Protein AF-A0A9D1D6H2-F1 (afdb_monomer)

Organism: NCBI:txid2840709

Structure (mmCIF, N/CA/C/O backbone):
data_AF-A0A9D1D6H2-F1
#
_entry.id   AF-A0A9D1D6H2-F1
#
loop_
_atom_site.group_PDB
_atom_site.id
_atom_site.type_symbol
_atom_site.label_atom_id
_atom_site.label_alt_id
_atom_site.label_comp_id
_atom_site.label_asym_id
_atom_site.label_entity_id
_atom_site.label_seq_id
_atom_site.pdbx_PDB_ins_code
_atom_site.Cartn_x
_atom_site.Cartn_y
_atom_site.Cartn_z
_atom_site.occupancy
_atom_site.B_iso_or_equiv
_atom_site.auth_seq_id
_atom_site.auth_comp_id
_atom_site.auth_asym_id
_atom_site.auth_atom_id
_atom_site.pdbx_PDB_model_num
ATOM 1 N N . MET A 1 1 ? 54.861 47.384 -58.436 1.00 40.56 1 MET A N 1
ATOM 2 C CA . MET A 1 1 ? 54.571 46.046 -58.994 1.00 40.56 1 MET A CA 1
ATOM 3 C C . MET A 1 1 ? 54.085 45.185 -57.845 1.00 40.56 1 MET A C 1
ATOM 5 O O . MET A 1 1 ? 54.879 44.830 -56.989 1.00 40.56 1 MET A O 1
ATOM 9 N N . GLN A 1 2 ? 52.774 44.992 -57.763 1.00 43.28 2 GLN A N 1
ATOM 10 C CA . GLN A 1 2 ? 52.100 44.220 -56.725 1.00 43.28 2 GLN A CA 1
ATOM 11 C C . GLN A 1 2 ? 51.539 42.990 -57.441 1.00 43.28 2 GLN A C 1
ATOM 13 O O . GLN A 1 2 ? 50.756 43.147 -58.377 1.00 43.28 2 GLN A O 1
ATOM 18 N N . THR A 1 3 ? 52.007 41.801 -57.075 1.00 41.56 3 THR A N 1
ATOM 19 C CA . THR A 1 3 ? 51.447 40.533 -57.546 1.00 41.56 3 THR A CA 1
ATOM 20 C C . THR A 1 3 ? 50.777 39.801 -56.396 1.00 41.56 3 THR A C 1
ATOM 22 O O . THR A 1 3 ? 51.218 39.822 -55.250 1.00 41.56 3 THR A O 1
ATOM 25 N N . ASP A 1 4 ? 49.645 39.243 -56.783 1.00 45.97 4 ASP A N 1
ATOM 26 C CA . ASP A 1 4 ? 48.525 38.702 -56.039 1.00 45.97 4 ASP A CA 1
ATOM 27 C C . ASP A 1 4 ? 48.732 37.203 -55.721 1.00 45.97 4 ASP A C 1
ATOM 29 O O . ASP A 1 4 ? 49.665 36.573 -56.221 1.00 45.97 4 ASP A O 1
ATOM 33 N N . LEU A 1 5 ? 47.761 36.652 -54.984 1.00 46.78 5 LEU A N 1
ATOM 34 C CA . LEU A 1 5 ? 47.278 35.263 -54.975 1.00 46.78 5 LEU A CA 1
ATOM 35 C C . LEU A 1 5 ? 47.620 34.371 -53.764 1.00 46.78 5 LEU A C 1
ATOM 37 O O . LEU A 1 5 ? 48.582 33.615 -53.727 1.00 46.78 5 LEU A O 1
ATOM 41 N N . ARG A 1 6 ? 46.645 34.370 -52.844 1.00 43.22 6 ARG A N 1
ATOM 42 C CA . ARG A 1 6 ? 45.782 33.211 -52.528 1.00 43.22 6 ARG A CA 1
ATOM 43 C C . ARG A 1 6 ? 46.462 31.880 -52.157 1.00 43.22 6 ARG A C 1
ATOM 45 O O . ARG A 1 6 ? 46.800 31.068 -53.006 1.00 43.22 6 ARG A O 1
ATOM 52 N N . GLY A 1 7 ? 46.400 31.594 -50.856 1.00 49.69 7 GLY A N 1
ATOM 53 C CA . GLY A 1 7 ? 45.687 30.440 -50.291 1.00 49.69 7 GLY A CA 1
ATOM 54 C C . GLY A 1 7 ? 45.968 29.050 -50.869 1.00 49.69 7 GLY A C 1
ATOM 55 O O . GLY A 1 7 ? 45.322 28.628 -51.823 1.00 49.69 7 GLY A O 1
ATOM 56 N N . GLN A 1 8 ? 46.778 28.266 -50.159 1.00 40.16 8 GLN A N 1
ATOM 57 C CA . GLN A 1 8 ? 46.746 26.805 -50.242 1.00 40.16 8 GLN A CA 1
ATOM 58 C C . GLN A 1 8 ? 46.101 26.225 -48.979 1.00 40.16 8 GLN A C 1
ATOM 60 O O . GLN A 1 8 ? 46.768 25.875 -48.013 1.00 40.16 8 GLN A O 1
ATOM 65 N N . ASN A 1 9 ? 44.772 26.096 -49.002 1.00 46.56 9 ASN A N 1
ATOM 66 C CA . ASN A 1 9 ? 44.083 25.103 -48.180 1.00 46.56 9 ASN A CA 1
ATOM 67 C C . ASN A 1 9 ? 44.198 23.757 -48.905 1.00 46.56 9 ASN A C 1
ATOM 69 O O . ASN A 1 9 ? 43.377 23.432 -49.766 1.00 46.56 9 ASN A O 1
ATOM 73 N N . HIS A 1 10 ? 45.232 22.979 -48.586 1.00 42.66 10 HIS A N 1
ATOM 74 C CA . HIS A 1 10 ? 45.326 21.589 -49.022 1.00 42.66 10 HIS A CA 1
ATOM 75 C C . HIS A 1 10 ? 44.264 20.764 -48.273 1.00 42.66 10 HIS A C 1
ATOM 77 O O . HIS A 1 10 ? 44.490 20.280 -47.169 1.00 42.66 10 HIS A O 1
ATOM 83 N N . LYS A 1 11 ? 43.069 20.610 -48.861 1.00 53.50 11 LYS A N 1
ATOM 84 C CA . LYS A 1 11 ? 42.123 19.568 -48.438 1.00 53.50 11 LYS A CA 1
ATOM 85 C C . LYS A 1 11 ? 42.611 18.231 -48.984 1.00 53.50 11 LYS A C 1
ATOM 87 O O . LYS A 1 11 ? 42.495 17.959 -50.178 1.00 53.50 11 LYS A O 1
ATOM 92 N N . GLU A 1 12 ? 43.155 17.413 -48.096 1.00 48.34 12 GLU A N 1
ATOM 93 C CA . GLU A 1 12 ? 43.519 16.027 -48.361 1.00 48.34 12 GLU A CA 1
ATOM 94 C C . GLU A 1 12 ? 42.254 15.239 -48.757 1.00 48.34 12 GLU A C 1
ATOM 96 O O . GLU A 1 12 ? 41.325 15.053 -47.965 1.00 48.34 12 GLU A O 1
ATOM 101 N N . LYS A 1 13 ? 42.155 14.839 -50.032 1.00 49.94 13 LYS A N 1
ATOM 102 C CA . LYS A 1 13 ? 41.057 13.992 -50.516 1.00 49.94 13 LYS A CA 1
ATOM 103 C C . LYS A 1 13 ? 41.321 12.560 -50.052 1.00 49.94 13 LYS A C 1
ATOM 105 O O . LYS A 1 13 ? 42.112 11.860 -50.677 1.00 49.94 13 LYS A O 1
ATOM 110 N N . LYS A 1 14 ? 40.637 12.127 -48.986 1.00 54.16 14 LYS A N 1
ATOM 111 C CA . LYS A 1 14 ? 40.629 10.719 -48.551 1.00 54.16 14 LYS A CA 1
ATOM 112 C C . LYS 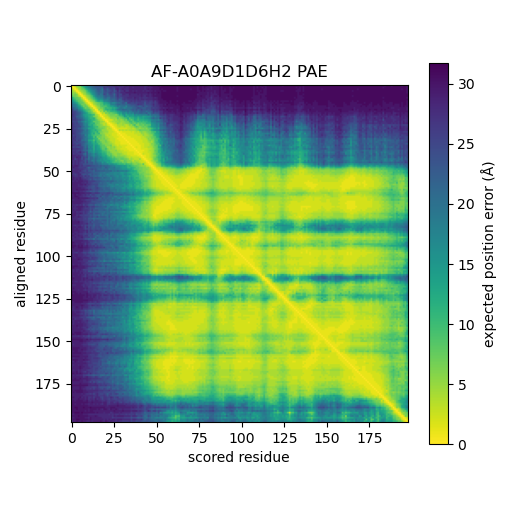A 1 14 ? 40.296 9.802 -49.729 1.00 54.16 14 LYS A C 1
ATOM 114 O O . LYS A 1 14 ? 39.338 10.049 -50.468 1.00 54.16 14 LYS A O 1
ATOM 119 N N . SER A 1 15 ? 41.097 8.754 -49.903 1.00 52.91 15 SER A N 1
ATOM 120 C CA . SER A 1 15 ? 40.955 7.782 -50.989 1.00 52.91 15 SER A CA 1
ATOM 121 C C . SER A 1 15 ? 39.579 7.107 -50.930 1.00 52.91 15 SER A C 1
ATOM 123 O O . SER A 1 15 ? 39.088 6.764 -49.854 1.00 52.91 15 SER A O 1
ATOM 125 N N . GLY A 1 16 ? 38.946 6.859 -52.082 1.00 56.56 16 GLY A N 1
ATOM 126 C CA . GLY A 1 16 ? 37.629 6.206 -52.151 1.00 56.56 16 GLY A CA 1
ATOM 127 C C . GLY A 1 16 ? 37.575 4.819 -51.485 1.00 56.56 16 GLY A C 1
ATOM 128 O O . GLY A 1 16 ? 36.493 4.356 -51.119 1.00 56.56 16 GLY A O 1
ATOM 129 N N . GLY A 1 17 ? 38.727 4.168 -51.280 1.00 57.44 17 GLY A N 1
ATOM 130 C CA . GLY A 1 17 ? 38.846 2.940 -50.486 1.00 57.44 17 GLY A CA 1
ATOM 131 C C . GLY A 1 17 ? 38.750 3.177 -48.974 1.00 57.44 17 GLY A C 1
ATOM 132 O O . GLY A 1 17 ? 38.097 2.405 -48.273 1.00 57.44 17 GLY A O 1
ATOM 133 N N . GLU A 1 18 ? 39.324 4.272 -48.473 1.00 58.06 18 GLU A N 1
ATOM 134 C CA . GLU A 1 18 ? 39.263 4.655 -47.057 1.00 58.06 18 GLU A CA 1
ATOM 135 C C . GLU A 1 18 ? 37.863 5.123 -46.663 1.00 58.06 18 GLU A C 1
ATOM 137 O O . GLU A 1 18 ? 37.373 4.735 -45.606 1.00 58.06 18 GLU A O 1
ATOM 142 N N . VAL A 1 19 ? 37.178 5.860 -47.546 1.00 59.44 19 VAL A N 1
ATOM 143 C CA . VAL A 1 19 ? 35.790 6.309 -47.332 1.00 59.44 19 VAL A CA 1
ATOM 144 C C . VAL A 1 19 ? 34.822 5.122 -47.273 1.00 59.44 19 VAL A C 1
ATOM 146 O O . VAL A 1 19 ? 33.954 5.070 -46.406 1.00 59.44 19 VAL A O 1
ATOM 149 N N . LYS A 1 20 ? 34.986 4.117 -48.147 1.00 61.47 20 LYS A N 1
ATOM 150 C CA . LYS A 1 20 ? 34.171 2.886 -48.105 1.00 61.47 20 LYS A CA 1
ATOM 151 C C . LYS A 1 20 ? 3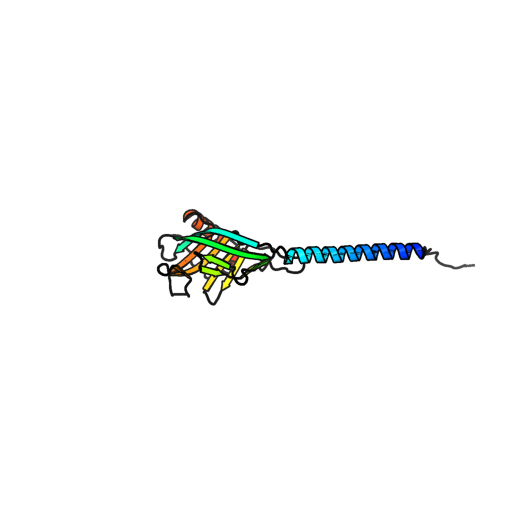4.434 2.062 -46.847 1.00 61.47 20 LYS A C 1
ATOM 153 O O . LYS A 1 20 ? 33.508 1.454 -46.311 1.00 61.47 20 LYS A O 1
ATOM 158 N N . ARG A 1 21 ? 35.683 2.027 -46.374 1.00 63.69 21 ARG A N 1
ATOM 159 C CA . ARG A 1 21 ? 36.063 1.298 -45.160 1.00 63.69 21 ARG A CA 1
ATOM 160 C C . ARG A 1 21 ? 35.526 1.999 -43.910 1.00 63.69 21 ARG A C 1
ATOM 162 O O . ARG A 1 21 ? 34.914 1.333 -43.082 1.00 63.69 21 ARG A O 1
ATOM 169 N N . SER A 1 22 ? 35.652 3.325 -43.814 1.00 65.56 22 SER A N 1
ATOM 170 C CA . SER A 1 22 ? 35.102 4.106 -42.698 1.00 65.56 22 SER A CA 1
ATOM 171 C C . SER A 1 22 ? 33.573 4.074 -42.664 1.00 65.56 22 SER A C 1
ATOM 173 O O . SER A 1 22 ? 33.001 3.919 -41.592 1.00 65.56 22 SER A O 1
ATOM 175 N N . LEU A 1 23 ? 32.902 4.136 -43.820 1.00 70.00 23 LEU A N 1
ATOM 176 C CA . LEU A 1 23 ? 31.440 4.056 -43.897 1.00 70.00 23 LEU A CA 1
ATOM 177 C C . LEU A 1 23 ? 30.907 2.695 -43.422 1.00 70.00 23 LEU A C 1
ATOM 179 O O . LEU A 1 23 ? 29.892 2.641 -42.735 1.00 70.00 23 LEU A O 1
ATOM 183 N N . ARG A 1 24 ? 31.615 1.599 -43.731 1.00 70.38 24 ARG A N 1
ATOM 184 C CA . ARG A 1 24 ? 31.283 0.264 -43.207 1.00 70.38 24 ARG A CA 1
ATOM 185 C C . ARG A 1 24 ? 31.456 0.191 -41.694 1.00 70.38 24 ARG A C 1
ATOM 187 O O . ARG A 1 24 ? 30.566 -0.314 -41.031 1.00 70.38 24 ARG A O 1
ATOM 194 N N . PHE A 1 25 ? 32.547 0.732 -41.149 1.00 73.00 25 PHE A N 1
ATOM 195 C CA . PHE A 1 25 ? 32.754 0.765 -39.697 1.00 73.00 25 PHE A CA 1
ATOM 196 C C . PHE A 1 25 ? 31.672 1.567 -38.967 1.00 73.00 25 PHE A C 1
ATOM 198 O O . PHE A 1 25 ? 31.153 1.097 -37.958 1.00 73.00 25 PHE A O 1
ATOM 205 N N . VAL A 1 26 ? 31.285 2.731 -39.498 1.00 74.50 26 VAL A N 1
ATOM 206 C CA . VAL A 1 26 ? 30.194 3.542 -38.934 1.00 74.50 26 VAL A CA 1
ATOM 207 C C . VAL A 1 26 ? 28.856 2.803 -39.028 1.00 74.50 26 VAL A C 1
ATOM 209 O O . VAL A 1 26 ? 28.114 2.774 -38.051 1.00 74.50 26 VAL A O 1
ATOM 212 N N . GLY A 1 27 ? 28.567 2.152 -40.159 1.00 73.69 27 GLY A N 1
ATOM 213 C CA . GLY A 1 27 ? 27.350 1.354 -40.332 1.00 73.69 27 GLY A CA 1
ATOM 214 C C . GLY A 1 27 ? 27.265 0.172 -39.363 1.00 73.69 27 GLY A C 1
ATOM 215 O O . GLY A 1 27 ? 26.223 -0.040 -38.748 1.00 73.69 27 GLY A O 1
ATOM 216 N N . THR A 1 28 ? 28.367 -0.557 -39.164 1.00 79.62 28 THR A N 1
ATOM 217 C CA . THR A 1 28 ? 28.419 -1.659 -38.194 1.00 79.62 28 THR A CA 1
ATOM 218 C C . THR A 1 28 ? 28.268 -1.149 -36.762 1.00 79.62 28 THR A C 1
ATOM 220 O O . THR A 1 28 ? 27.507 -1.730 -35.997 1.00 79.62 28 THR A O 1
ATOM 223 N N . ALA A 1 29 ? 28.932 -0.046 -36.397 1.00 79.69 29 ALA A N 1
ATOM 224 C CA . ALA A 1 29 ? 28.803 0.547 -35.065 1.00 79.69 29 ALA A CA 1
ATOM 225 C C . ALA A 1 29 ? 27.367 1.021 -34.780 1.00 79.69 29 ALA A C 1
ATOM 227 O O . ALA A 1 29 ? 26.832 0.748 -33.709 1.00 79.69 29 ALA A O 1
ATOM 228 N N . ALA A 1 30 ? 26.713 1.660 -35.756 1.00 80.06 30 ALA A N 1
ATOM 229 C CA . ALA A 1 30 ? 25.315 2.065 -35.641 1.00 80.06 30 ALA A CA 1
ATOM 230 C C . ALA A 1 30 ? 24.379 0.856 -35.481 1.00 80.06 30 ALA A C 1
ATOM 232 O O . ALA A 1 30 ? 23.512 0.865 -34.612 1.00 80.06 30 ALA A O 1
ATOM 233 N N . ALA A 1 31 ? 24.582 -0.213 -36.259 1.00 82.00 31 ALA A N 1
ATOM 234 C CA . ALA A 1 31 ? 23.793 -1.438 -36.137 1.00 82.00 31 ALA A CA 1
ATOM 235 C C . ALA A 1 31 ? 23.968 -2.111 -34.764 1.00 82.00 31 ALA A C 1
ATOM 237 O O . ALA A 1 31 ? 22.985 -2.547 -34.170 1.00 82.00 31 ALA A O 1
ATOM 238 N N . VAL A 1 32 ? 25.194 -2.147 -34.229 1.00 84.81 32 VAL A N 1
ATOM 239 C CA . VAL A 1 32 ? 25.470 -2.680 -32.883 1.00 84.81 32 VAL A CA 1
ATOM 240 C C . VAL A 1 32 ? 24.754 -1.861 -31.810 1.00 84.81 32 VAL A C 1
ATOM 242 O O . VAL A 1 32 ? 24.141 -2.450 -30.927 1.00 84.81 32 VAL A O 1
ATOM 245 N N . LEU A 1 33 ? 24.767 -0.528 -31.899 1.00 85.88 33 LEU A N 1
ATOM 246 C CA . LEU A 1 33 ? 24.054 0.334 -30.949 1.00 85.88 33 LEU A CA 1
ATOM 247 C C . LEU A 1 33 ? 22.534 0.138 -31.008 1.00 85.88 33 LEU A C 1
ATOM 249 O O . LEU A 1 33 ? 21.892 0.085 -29.963 1.00 85.88 33 LEU A O 1
ATOM 253 N N . VAL A 1 34 ? 21.961 -0.022 -32.207 1.00 86.50 34 VAL A N 1
ATOM 254 C CA . VAL A 1 34 ? 20.525 -0.305 -32.373 1.00 86.50 34 VAL A CA 1
ATOM 255 C C . VAL A 1 34 ? 20.158 -1.652 -31.753 1.00 86.50 34 VAL A C 1
ATOM 257 O O . VAL A 1 34 ? 19.185 -1.735 -31.009 1.00 86.50 34 VAL A O 1
ATOM 260 N N . VAL A 1 35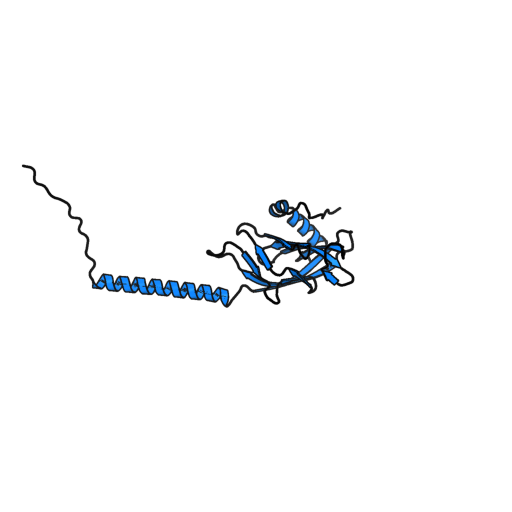 ? 20.947 -2.700 -32.011 1.00 86.12 35 VAL A N 1
ATOM 261 C CA . VAL A 1 35 ? 20.714 -4.027 -31.420 1.00 86.12 35 VAL A CA 1
ATOM 262 C C . VAL A 1 35 ? 20.880 -3.983 -29.902 1.00 86.12 35 VAL A C 1
ATOM 264 O O . VAL A 1 35 ? 20.052 -4.545 -29.197 1.00 86.12 35 VAL A O 1
ATOM 267 N N . LEU A 1 36 ? 21.892 -3.283 -29.384 1.00 84.19 36 LEU A N 1
ATOM 268 C CA . LEU A 1 36 ? 22.101 -3.129 -27.944 1.00 84.19 36 LEU A CA 1
ATOM 269 C C . LEU A 1 36 ? 20.921 -2.405 -27.279 1.00 84.19 36 LEU A C 1
ATOM 271 O O . LEU A 1 36 ? 20.419 -2.872 -26.262 1.00 84.19 36 LEU A O 1
ATOM 275 N N . GLY A 1 37 ? 20.434 -1.316 -27.881 1.00 80.25 37 GLY A N 1
ATOM 276 C CA . GLY A 1 37 ? 19.240 -0.612 -27.408 1.00 80.25 37 GLY A CA 1
ATOM 277 C C . GLY A 1 37 ? 17.992 -1.497 -27.427 1.00 80.25 37 GLY A C 1
ATOM 278 O O . GLY A 1 37 ? 17.224 -1.495 -26.468 1.00 80.25 37 GLY A O 1
ATOM 279 N N . LEU A 1 38 ? 17.823 -2.316 -28.473 1.00 81.25 38 LEU A N 1
ATOM 280 C CA . LEU A 1 38 ? 16.720 -3.273 -28.573 1.00 81.25 38 LEU A CA 1
ATOM 281 C C . LEU A 1 38 ? 16.804 -4.357 -27.488 1.00 81.25 38 LEU A C 1
ATOM 283 O O . LEU A 1 38 ? 15.791 -4.681 -26.879 1.00 81.25 38 LEU A O 1
ATOM 287 N N . VAL A 1 39 ? 17.998 -4.900 -27.231 1.00 80.50 39 VAL A N 1
ATOM 288 C CA . VAL A 1 39 ? 18.231 -5.919 -26.193 1.00 80.50 39 VAL A CA 1
ATOM 289 C C . VAL A 1 39 ? 17.950 -5.354 -24.802 1.00 80.50 39 VAL A C 1
ATOM 291 O O . VAL A 1 39 ? 17.258 -6.006 -24.027 1.00 80.50 39 VAL A O 1
ATOM 294 N N . LEU A 1 40 ? 18.414 -4.138 -24.498 1.00 74.50 40 LEU A N 1
ATOM 295 C CA . LEU A 1 40 ? 18.137 -3.477 -23.218 1.00 74.50 40 LEU A CA 1
ATOM 296 C C . LEU A 1 40 ? 16.639 -3.173 -23.044 1.00 74.50 40 LEU A C 1
ATOM 298 O O . LEU A 1 40 ? 16.090 -3.414 -21.971 1.00 74.50 40 LEU A O 1
ATOM 302 N N . GLY A 1 41 ? 15.958 -2.720 -24.103 1.00 70.25 41 GLY A N 1
ATOM 303 C CA . GLY A 1 41 ? 14.506 -2.510 -24.083 1.00 70.25 41 GLY A CA 1
ATOM 304 C C . GLY A 1 41 ? 13.721 -3.814 -23.896 1.00 70.25 41 GLY A C 1
ATOM 305 O O . GLY A 1 41 ? 12.808 -3.882 -23.077 1.00 70.25 41 GLY A O 1
ATOM 306 N N . LEU A 1 42 ? 14.117 -4.884 -24.593 1.00 72.06 42 LEU A N 1
ATOM 307 C CA . LEU A 1 42 ? 13.543 -6.221 -24.423 1.00 72.06 42 LEU A CA 1
ATOM 308 C C . LEU A 1 42 ? 13.787 -6.774 -23.020 1.00 72.06 42 LEU A C 1
ATOM 310 O O . LEU A 1 42 ? 12.905 -7.429 -22.479 1.00 72.06 42 LEU A O 1
ATOM 314 N N . GLN A 1 43 ? 14.945 -6.506 -22.417 1.00 69.00 43 GLN A N 1
ATOM 315 C CA . GLN A 1 43 ? 15.249 -6.955 -21.063 1.00 69.00 43 GLN A CA 1
ATOM 316 C C . GLN A 1 43 ? 14.280 -6.350 -20.040 1.00 69.00 43 GLN A C 1
ATOM 318 O O . GLN A 1 43 ? 13.808 -7.085 -19.182 1.00 69.00 43 GLN A O 1
ATOM 323 N N . GLN A 1 44 ? 13.916 -5.068 -20.154 1.00 63.22 44 GLN A N 1
ATOM 324 C CA . GLN A 1 44 ? 12.925 -4.459 -19.252 1.00 63.22 44 GLN A CA 1
ATOM 325 C C . GLN A 1 44 ? 11.506 -5.010 -19.452 1.00 63.22 44 GLN A C 1
ATOM 327 O O . GLN A 1 44 ? 10.751 -5.123 -18.492 1.00 63.22 44 GLN A O 1
ATOM 332 N N . ILE A 1 45 ? 11.152 -5.404 -20.680 1.00 64.81 45 ILE A N 1
ATOM 333 C CA . ILE A 1 45 ? 9.855 -6.034 -20.978 1.00 64.81 45 ILE A CA 1
ATOM 334 C C . ILE A 1 45 ? 9.816 -7.488 -20.478 1.00 64.81 45 ILE A C 1
ATOM 336 O O . ILE A 1 45 ? 8.799 -7.943 -19.959 1.00 64.81 45 ILE A O 1
ATOM 340 N N . LEU A 1 46 ? 10.909 -8.236 -20.655 1.00 60.59 46 LEU A N 1
ATOM 341 C CA . LEU A 1 46 ? 10.989 -9.665 -20.334 1.00 60.59 46 LEU A CA 1
ATOM 342 C C . LEU A 1 46 ? 11.298 -9.929 -18.856 1.00 60.59 46 LEU A C 1
ATOM 344 O O . LEU A 1 46 ? 10.864 -10.946 -18.317 1.00 60.59 46 LEU A O 1
ATOM 348 N N . PHE A 1 47 ? 12.016 -9.017 -18.203 1.00 66.31 47 PHE A N 1
ATOM 349 C CA . PHE A 1 47 ? 12.395 -9.090 -16.795 1.00 66.31 47 PHE A CA 1
ATOM 350 C C . PHE A 1 47 ? 11.957 -7.810 -16.074 1.00 66.31 47 PHE A C 1
ATOM 352 O O . PHE A 1 47 ? 12.803 -7.003 -15.684 1.00 66.31 47 PHE A O 1
ATOM 359 N N . PRO A 1 48 ? 10.638 -7.596 -15.911 1.00 70.75 48 PRO A N 1
ATOM 360 C CA . PRO A 1 48 ? 10.151 -6.511 -15.074 1.00 70.75 48 PRO A CA 1
ATOM 361 C C . PRO A 1 48 ? 10.704 -6.672 -13.652 1.00 70.75 48 PRO A C 1
ATOM 363 O O . PRO A 1 48 ? 10.815 -7.802 -13.164 1.00 70.75 48 PRO A O 1
ATOM 366 N N . ASN A 1 49 ? 11.014 -5.562 -12.974 1.00 80.00 49 ASN A N 1
ATOM 367 C CA . ASN A 1 49 ? 11.376 -5.577 -11.554 1.00 80.00 49 ASN A CA 1
ATOM 368 C C . ASN A 1 49 ? 10.136 -5.954 -10.739 1.00 80.00 49 ASN A C 1
ATOM 370 O O . ASN A 1 49 ? 9.363 -5.102 -10.296 1.00 80.00 49 ASN A O 1
ATOM 374 N N . ARG A 1 50 ? 9.904 -7.260 -10.608 1.00 86.81 50 ARG A N 1
ATOM 375 C CA . ARG A 1 50 ? 8.781 -7.795 -9.851 1.00 86.81 50 ARG A CA 1
ATOM 376 C C . ARG A 1 50 ? 9.030 -7.577 -8.369 1.00 86.81 50 ARG A C 1
ATOM 378 O O . ARG A 1 50 ? 10.056 -7.997 -7.842 1.00 86.81 50 ARG A O 1
ATOM 385 N N . LEU A 1 51 ? 8.060 -6.958 -7.718 1.00 90.50 51 LEU A N 1
ATOM 386 C CA . LEU A 1 51 ? 7.983 -6.881 -6.273 1.00 90.50 51 LEU A CA 1
ATOM 387 C C . LEU A 1 51 ? 6.993 -7.934 -5.797 1.00 90.50 51 LEU A C 1
ATOM 389 O O . LEU A 1 51 ? 5.835 -7.940 -6.210 1.00 90.50 51 LEU A O 1
ATOM 393 N N . GLU A 1 52 ? 7.472 -8.817 -4.935 1.00 93.12 52 GLU A N 1
ATOM 394 C CA . GLU A 1 52 ? 6.655 -9.756 -4.180 1.00 93.12 52 GLU A CA 1
ATOM 395 C C . GLU A 1 52 ? 7.214 -9.779 -2.762 1.00 93.12 52 GLU A C 1
ATOM 397 O O . GLU A 1 52 ? 8.235 -10.408 -2.482 1.00 93.12 52 GLU A O 1
ATOM 402 N N . LYS A 1 53 ? 6.601 -8.978 -1.893 1.00 94.38 53 LYS A N 1
ATOM 403 C CA . LYS A 1 53 ? 7.023 -8.787 -0.506 1.00 94.38 53 LYS A CA 1
ATOM 404 C C . LYS A 1 53 ? 5.830 -9.053 0.397 1.00 94.38 53 LYS A C 1
ATOM 406 O O . LYS A 1 53 ? 4.700 -8.702 0.067 1.00 94.38 53 LYS A O 1
ATOM 411 N N . THR A 1 54 ? 6.084 -9.692 1.528 1.00 96.44 54 THR A N 1
ATOM 412 C CA . THR A 1 54 ? 5.116 -9.818 2.615 1.00 96.44 54 THR A CA 1
ATOM 413 C C . THR A 1 54 ? 5.810 -9.391 3.891 1.00 96.44 54 THR A C 1
ATOM 415 O O . THR A 1 54 ? 6.913 -9.861 4.175 1.00 96.44 54 THR A O 1
ATOM 418 N N . CYS A 1 55 ? 5.185 -8.489 4.630 1.00 96.56 55 CYS A N 1
ATOM 419 C CA . CYS A 1 55 ? 5.664 -8.015 5.916 1.00 96.56 55 CYS A CA 1
ATOM 420 C C . CYS A 1 55 ? 4.510 -7.951 6.914 1.00 96.56 55 CYS A C 1
ATOM 422 O O . CYS A 1 55 ? 3.335 -7.985 6.547 1.00 96.56 55 CYS A O 1
ATOM 424 N N . GLN A 1 56 ? 4.867 -7.888 8.190 1.00 97.31 56 GLN A N 1
ATOM 425 C CA . GLN A 1 56 ? 3.928 -7.507 9.232 1.00 97.31 56 GLN A CA 1
ATOM 426 C C . GLN A 1 56 ? 3.752 -5.990 9.192 1.00 97.31 56 GLN A C 1
ATOM 428 O O . GLN A 1 56 ? 4.731 -5.265 9.005 1.00 97.31 56 GLN A O 1
ATOM 433 N N . GLY A 1 57 ? 2.517 -5.533 9.339 1.00 97.25 57 GLY A N 1
ATOM 434 C CA . GLY A 1 57 ? 2.185 -4.144 9.609 1.00 97.25 57 GLY A CA 1
ATOM 435 C C . GLY A 1 57 ? 1.360 -4.023 10.883 1.00 97.25 57 GLY A C 1
ATOM 436 O O . GLY A 1 57 ? 0.967 -5.028 11.483 1.00 97.25 57 GLY A O 1
ATOM 437 N N . MET A 1 58 ? 1.077 -2.784 11.256 1.00 97.06 58 MET A N 1
ATOM 438 C CA . MET A 1 58 ? 0.241 -2.439 12.396 1.00 97.06 58 MET A CA 1
ATOM 439 C C . MET A 1 58 ? -0.877 -1.505 11.946 1.00 97.06 58 MET A C 1
ATOM 441 O O . MET A 1 58 ? -0.611 -0.552 11.212 1.00 97.06 58 MET A O 1
ATOM 445 N N . LEU A 1 59 ? -2.108 -1.786 12.369 1.00 95.12 59 LEU A N 1
ATOM 446 C CA . LEU A 1 59 ? -3.223 -0.847 12.310 1.00 95.12 59 LEU A CA 1
ATOM 447 C C . LEU A 1 59 ? -3.347 -0.157 13.663 1.00 95.12 59 LEU A C 1
ATOM 449 O O . LEU A 1 59 ? -3.556 -0.816 14.680 1.00 95.12 59 LEU A O 1
ATOM 453 N N . LEU A 1 60 ? -3.231 1.165 13.653 1.00 92.94 60 LEU A N 1
ATOM 454 C CA . LEU A 1 60 ? -3.565 2.028 14.779 1.00 92.94 60 LEU A CA 1
ATOM 455 C C . LEU A 1 60 ? -4.972 2.582 14.550 1.00 92.94 60 LEU A C 1
ATOM 457 O O . LEU A 1 60 ? -5.310 2.941 13.422 1.00 92.94 60 LEU A O 1
ATOM 461 N N . TYR A 1 61 ? -5.795 2.665 15.590 1.00 90.81 61 TYR A N 1
ATOM 462 C CA . TYR A 1 61 ? -7.183 3.118 15.475 1.00 90.81 61 TYR A CA 1
ATOM 463 C C . TYR A 1 61 ? -7.361 4.517 16.060 1.00 90.81 61 TYR A C 1
ATOM 465 O O . TYR A 1 61 ? -6.869 4.812 17.147 1.00 90.81 61 TYR A O 1
A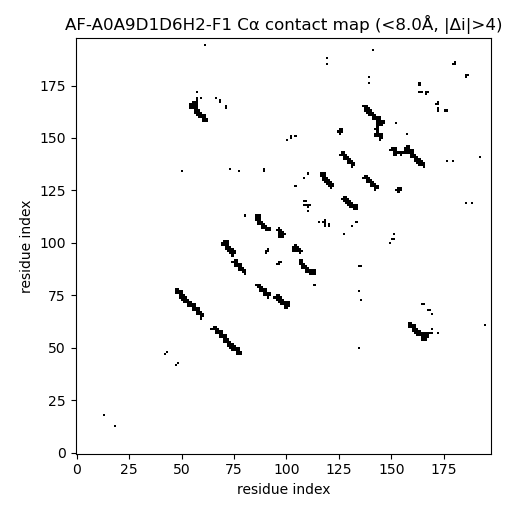TOM 473 N N . ALA A 1 62 ? -8.091 5.381 15.351 1.00 86.75 62 ALA A N 1
ATOM 474 C CA . ALA A 1 62 ? -8.256 6.781 15.750 1.00 86.75 62 ALA A CA 1
ATOM 475 C C . ALA A 1 62 ? -9.045 6.974 17.064 1.00 86.75 62 ALA A C 1
ATOM 477 O O . ALA A 1 62 ? -9.004 8.048 17.654 1.00 86.75 62 ALA A O 1
ATOM 478 N N . ASP A 1 63 ? -9.787 5.961 17.519 1.00 85.62 63 ASP A N 1
ATOM 479 C CA . ASP A 1 63 ? -10.551 5.988 18.772 1.00 85.62 63 ASP A CA 1
ATOM 480 C C . ASP A 1 63 ? -9.768 5.444 19.980 1.00 85.62 63 ASP A C 1
ATOM 482 O O . ASP A 1 63 ? -10.318 5.377 21.081 1.00 85.62 63 ASP A O 1
ATOM 486 N N . GLY A 1 64 ? -8.502 5.055 19.785 1.00 82.44 64 GLY A N 1
ATOM 487 C CA . GLY A 1 64 ? -7.668 4.450 20.822 1.00 82.44 64 GLY A CA 1
ATOM 488 C C . GLY A 1 64 ? -7.974 2.975 21.090 1.00 82.44 64 GLY A C 1
ATOM 489 O O . GLY A 1 64 ? -7.565 2.456 22.127 1.00 82.44 64 GLY A O 1
ATOM 490 N N . THR A 1 65 ? -8.700 2.294 20.195 1.00 88.69 65 THR A N 1
ATOM 491 C CA . THR A 1 65 ? -8.814 0.829 20.232 1.00 88.69 65 THR A CA 1
ATOM 492 C C . THR A 1 65 ? -7.432 0.181 20.118 1.00 88.69 65 THR A C 1
ATOM 494 O O . THR A 1 65 ? -6.577 0.674 19.379 1.00 88.69 65 THR A O 1
ATOM 497 N N . ASP A 1 66 ? -7.238 -0.938 20.828 1.00 92.00 66 ASP A N 1
ATOM 498 C CA . ASP A 1 66 ? -5.988 -1.705 20.831 1.00 92.00 66 ASP A CA 1
ATOM 499 C C . ASP A 1 66 ? -5.472 -1.936 19.392 1.00 92.00 66 ASP A C 1
ATOM 501 O O . ASP A 1 66 ? -6.241 -2.385 18.531 1.00 92.00 66 ASP A O 1
ATOM 505 N N . PRO A 1 67 ? -4.181 -1.669 19.119 1.00 93.75 67 PRO A N 1
ATOM 506 C CA . PRO A 1 67 ? -3.599 -1.884 17.802 1.00 93.75 67 PRO A CA 1
ATOM 507 C C . PRO A 1 67 ? -3.739 -3.317 17.301 1.00 93.75 67 PRO A C 1
ATOM 509 O O . PRO A 1 67 ? -3.617 -4.289 18.053 1.00 93.75 67 PRO A O 1
ATOM 512 N N . GLU A 1 68 ? -3.910 -3.456 15.989 1.00 95.12 68 GLU A N 1
ATOM 513 C CA . GLU A 1 68 ? -4.051 -4.756 15.340 1.00 95.12 68 GLU A CA 1
ATOM 514 C C . GLU A 1 68 ? -2.855 -5.063 14.437 1.00 95.12 68 GLU A C 1
ATOM 516 O O . GLU A 1 68 ? -2.563 -4.351 13.475 1.00 95.12 68 GLU A O 1
ATOM 521 N N . ALA A 1 69 ? -2.184 -6.184 14.709 1.00 96.12 69 ALA A N 1
ATOM 522 C CA . ALA A 1 69 ? -1.154 -6.706 13.823 1.00 96.12 69 ALA A CA 1
ATOM 523 C C . ALA A 1 69 ? -1.787 -7.285 12.550 1.00 96.12 69 ALA A C 1
ATOM 525 O O . ALA A 1 69 ? -2.622 -8.190 12.611 1.00 96.12 69 ALA A O 1
ATOM 526 N N . VAL A 1 70 ? -1.322 -6.826 11.390 1.00 96.38 70 VAL A N 1
ATOM 527 C CA . VAL A 1 70 ? -1.853 -7.226 10.083 1.00 96.38 70 VAL A CA 1
ATOM 528 C C . VAL A 1 70 ? -0.764 -7.754 9.161 1.00 96.38 70 VAL A C 1
ATOM 530 O O . VAL A 1 70 ? 0.420 -7.447 9.296 1.00 96.38 70 VAL A O 1
ATOM 533 N N . THR A 1 71 ? -1.163 -8.566 8.186 1.00 97.06 71 THR A N 1
ATOM 534 C CA . THR A 1 71 ? -0.267 -8.987 7.105 1.00 97.06 71 THR A CA 1
ATOM 535 C C . THR A 1 71 ? -0.387 -8.018 5.942 1.00 97.06 71 THR A C 1
ATOM 537 O O . THR A 1 71 ? -1.471 -7.856 5.384 1.00 97.06 71 THR A O 1
ATOM 540 N N . VAL A 1 72 ? 0.732 -7.430 5.527 1.00 97.00 72 VAL A N 1
ATOM 541 C CA . VAL A 1 72 ? 0.796 -6.580 4.340 1.00 97.00 72 VAL A CA 1
ATOM 542 C C . VAL A 1 72 ? 1.525 -7.305 3.227 1.00 97.00 72 VAL A C 1
ATOM 544 O O . VAL A 1 72 ? 2.645 -7.790 3.396 1.00 97.00 72 VAL A O 1
ATOM 547 N N . THR A 1 73 ? 0.889 -7.376 2.063 1.00 96.75 73 THR A N 1
ATOM 548 C CA . THR A 1 73 ? 1.462 -8.000 0.871 1.00 96.75 73 THR A CA 1
ATOM 549 C C . THR A 1 73 ? 1.541 -6.982 -0.251 1.00 96.75 73 THR A C 1
ATOM 551 O O . THR A 1 73 ? 0.553 -6.346 -0.602 1.00 96.75 73 THR A O 1
ATOM 554 N N . VAL A 1 74 ? 2.716 -6.868 -0.862 1.00 95.25 74 VAL A N 1
ATOM 555 C CA . VAL A 1 74 ? 2.936 -6.083 -2.075 1.00 95.25 74 VAL A CA 1
ATOM 556 C C . VAL A 1 74 ? 3.249 -7.046 -3.204 1.00 95.25 74 VAL A C 1
ATOM 558 O O . VAL A 1 74 ? 4.245 -7.769 -3.150 1.00 95.25 74 VAL A O 1
ATOM 561 N N . ARG A 1 75 ? 2.414 -7.038 -4.244 1.00 94.94 75 ARG A N 1
ATOM 562 C CA . ARG A 1 75 ? 2.617 -7.825 -5.463 1.00 94.94 75 ARG A CA 1
ATOM 563 C C . ARG A 1 75 ? 2.486 -6.933 -6.682 1.00 94.94 75 ARG A C 1
ATOM 565 O O . ARG A 1 75 ? 1.425 -6.369 -6.903 1.00 94.94 75 ARG A O 1
ATOM 572 N N . GLY A 1 76 ? 3.507 -6.848 -7.520 1.00 91.69 76 GLY A N 1
ATOM 573 C CA . GLY A 1 76 ? 3.413 -6.064 -8.748 1.00 91.69 76 GLY A CA 1
ATOM 574 C C . GLY A 1 76 ? 4.749 -5.875 -9.438 1.00 91.69 76 GLY A C 1
ATOM 575 O O . GLY A 1 76 ? 5.686 -6.646 -9.248 1.00 91.69 76 GLY A O 1
ATOM 576 N N . THR A 1 77 ? 4.825 -4.848 -10.271 1.00 89.44 77 THR A N 1
ATOM 577 C CA . THR A 1 77 ? 6.046 -4.439 -10.962 1.00 89.44 77 THR A CA 1
ATOM 578 C C . THR A 1 77 ? 6.391 -3.017 -10.572 1.00 89.44 77 THR A C 1
ATOM 580 O O . THR A 1 77 ? 5.556 -2.125 -10.692 1.00 89.44 77 THR A O 1
ATOM 583 N N . TYR A 1 78 ? 7.630 -2.804 -10.150 1.00 86.69 78 TYR A N 1
ATOM 584 C CA . TYR A 1 78 ? 8.184 -1.471 -9.992 1.00 86.69 78 TYR A CA 1
ATOM 585 C C . TYR A 1 78 ? 8.863 -1.033 -11.286 1.00 86.69 78 TYR A C 1
ATOM 587 O O . TYR A 1 78 ? 9.710 -1.741 -11.827 1.00 86.69 78 TYR A O 1
ATOM 595 N N . THR A 1 79 ? 8.502 0.136 -11.792 1.00 82.94 79 THR A N 1
ATOM 596 C CA . THR A 1 79 ? 9.132 0.729 -12.970 1.00 82.94 79 THR A CA 1
ATOM 597 C C . THR A 1 79 ? 9.924 1.940 -12.515 1.00 82.94 79 THR A C 1
ATOM 599 O O . THR A 1 79 ? 9.342 2.946 -12.119 1.00 82.94 79 THR A O 1
ATOM 602 N N . ALA A 1 80 ? 11.250 1.822 -12.559 1.00 75.25 80 ALA A N 1
ATOM 603 C CA . ALA A 1 80 ? 12.142 2.938 -12.285 1.00 75.25 80 ALA A CA 1
ATOM 604 C C . ALA A 1 80 ? 12.118 3.944 -13.448 1.00 75.25 80 ALA A C 1
ATOM 606 O O . ALA A 1 80 ? 11.928 3.561 -14.610 1.00 75.25 80 ALA A O 1
ATOM 607 N N . ALA A 1 81 ? 12.367 5.216 -13.143 1.00 71.06 81 ALA A N 1
ATOM 608 C CA . ALA A 1 81 ? 12.463 6.274 -14.128 1.00 71.06 81 ALA A CA 1
ATOM 609 C C . ALA A 1 81 ? 13.603 5.952 -15.099 1.00 71.06 81 ALA A C 1
ATOM 611 O O . ALA A 1 81 ? 14.661 5.429 -14.736 1.00 71.06 81 ALA A O 1
ATOM 612 N N . THR A 1 82 ? 13.378 6.263 -16.369 1.00 64.31 82 THR A N 1
ATOM 613 C CA . THR A 1 82 ? 14.372 6.098 -17.431 1.00 64.31 82 THR A CA 1
ATOM 614 C C . THR A 1 82 ? 14.686 7.458 -18.036 1.00 64.31 82 THR A C 1
ATOM 616 O O . THR A 1 82 ? 14.035 8.455 -17.750 1.00 64.31 82 THR A O 1
ATOM 619 N N . SER A 1 83 ? 15.652 7.529 -18.950 1.00 57.59 83 SER A N 1
ATOM 620 C CA . SER A 1 83 ? 15.902 8.767 -19.704 1.00 57.59 83 SER A CA 1
ATOM 621 C C . SER A 1 83 ? 14.702 9.239 -20.548 1.00 57.59 83 SER A C 1
ATOM 623 O O . SER A 1 83 ? 14.738 10.352 -21.068 1.00 57.59 83 SER A O 1
ATOM 625 N N . ILE A 1 84 ? 13.664 8.405 -20.701 1.00 59.88 84 ILE A N 1
ATOM 626 C CA . ILE A 1 84 ? 12.447 8.676 -21.479 1.00 59.88 84 ILE A CA 1
ATOM 627 C C . ILE A 1 84 ? 11.229 8.907 -20.563 1.00 59.88 84 ILE A C 1
ATOM 629 O O . ILE A 1 84 ? 10.391 9.743 -20.891 1.00 59.88 84 ILE A O 1
ATOM 633 N N . SER A 1 85 ? 11.138 8.207 -19.425 1.00 62.22 85 SER A N 1
ATOM 634 C CA . SER A 1 85 ? 10.075 8.370 -18.418 1.00 62.22 85 SER A CA 1
ATOM 635 C C . SER A 1 85 ? 10.631 9.038 -17.168 1.00 62.22 85 SER A C 1
ATOM 637 O O . SER A 1 85 ? 11.499 8.461 -16.520 1.00 62.22 85 SER A O 1
ATOM 639 N N . GLN A 1 86 ? 10.125 10.221 -16.821 1.00 66.50 86 GLN A N 1
ATOM 640 C CA . GLN A 1 86 ? 10.529 10.937 -15.603 1.00 66.50 86 GLN A CA 1
ATOM 641 C C . GLN A 1 86 ? 9.794 10.459 -14.345 1.00 66.50 86 GLN A C 1
ATOM 643 O O . GLN A 1 86 ? 10.168 10.851 -13.246 1.00 66.50 86 GLN A O 1
ATOM 648 N N . GLU A 1 87 ? 8.784 9.606 -14.508 1.00 74.31 87 GLU A N 1
ATOM 649 C CA . GLU A 1 87 ? 7.970 9.093 -13.411 1.00 74.31 87 GLU A CA 1
ATOM 650 C C . GLU A 1 87 ? 8.386 7.662 -13.065 1.00 74.31 87 GLU A C 1
ATOM 652 O O . GLU A 1 87 ? 8.595 6.820 -13.951 1.00 74.31 87 GLU A O 1
ATOM 657 N N . GLU A 1 88 ? 8.509 7.412 -11.763 1.00 83.12 88 GLU A N 1
ATOM 658 C CA . GLU A 1 88 ? 8.618 6.079 -11.180 1.00 83.12 88 GLU A CA 1
ATOM 659 C C . GLU A 1 88 ? 7.204 5.585 -10.854 1.00 83.12 88 GLU A C 1
ATOM 661 O O . GLU A 1 88 ? 6.307 6.369 -10.548 1.00 83.12 88 GLU A O 1
ATOM 666 N N . THR A 1 89 ? 6.926 4.291 -10.982 1.00 85.69 89 THR A N 1
ATOM 667 C CA . THR A 1 89 ? 5.569 3.785 -10.714 1.00 85.69 89 THR A CA 1
ATOM 668 C C . THR A 1 89 ? 5.596 2.342 -10.257 1.00 85.69 89 THR A C 1
ATOM 670 O O . THR A 1 89 ? 6.234 1.489 -10.878 1.00 85.69 89 THR A O 1
ATOM 673 N N . PHE A 1 90 ? 4.828 2.043 -9.215 1.00 88.19 90 PHE A N 1
ATOM 674 C CA . PHE A 1 90 ? 4.433 0.680 -8.899 1.00 88.19 90 PHE A CA 1
ATOM 675 C C . PHE A 1 90 ? 3.102 0.340 -9.581 1.00 88.19 90 PHE A C 1
ATOM 677 O O . PHE A 1 90 ? 2.106 1.053 -9.449 1.00 88.19 90 PHE A O 1
ATOM 684 N N . LEU A 1 91 ? 3.094 -0.775 -10.308 1.00 87.50 91 LEU A N 1
ATOM 685 C CA . LEU A 1 91 ? 1.948 -1.289 -11.048 1.00 87.50 91 LEU A CA 1
ATOM 686 C C . LEU A 1 91 ? 1.570 -2.674 -10.521 1.00 87.50 91 LEU A C 1
ATOM 688 O O . LEU A 1 91 ? 2.301 -3.646 -10.733 1.00 87.50 91 LEU A O 1
ATOM 692 N N . GLY A 1 92 ? 0.403 -2.789 -9.890 1.00 84.44 92 GLY A N 1
ATOM 693 C CA . GLY A 1 92 ? -0.142 -4.075 -9.455 1.00 84.44 92 GLY A CA 1
ATOM 694 C C . GLY A 1 92 ? -0.580 -4.966 -10.627 1.00 84.44 92 GLY A C 1
ATOM 695 O O . GLY A 1 92 ? -0.440 -6.187 -10.591 1.00 84.44 92 GLY A O 1
ATOM 696 N N . GLY A 1 93 ? -1.064 -4.378 -11.723 1.00 83.38 93 GLY A N 1
ATOM 697 C CA . GLY A 1 93 ? -1.622 -5.140 -12.845 1.00 83.38 93 GLY A CA 1
ATOM 698 C C . GLY A 1 93 ? -2.983 -5.767 -12.509 1.00 83.38 93 GLY A C 1
ATOM 699 O O . GLY A 1 93 ? -3.740 -5.213 -11.713 1.00 83.38 93 GLY A O 1
ATOM 700 N N . ALA A 1 94 ? -3.324 -6.897 -13.141 1.00 81.94 94 ALA A N 1
ATOM 701 C CA . ALA A 1 94 ? -4.638 -7.539 -12.989 1.00 81.94 94 ALA A CA 1
ATOM 702 C C . ALA A 1 94 ? -4.853 -8.139 -11.590 1.00 81.94 94 ALA A C 1
ATOM 704 O O . ALA A 1 94 ? -5.909 -7.943 -10.991 1.00 81.94 94 ALA A O 1
ATOM 705 N N . ASP A 1 95 ? -3.820 -8.782 -11.046 1.00 84.19 95 ASP A N 1
ATOM 706 C CA . ASP A 1 95 ? -3.913 -9.496 -9.771 1.00 84.19 95 ASP A CA 1
ATOM 707 C C . ASP A 1 95 ? -3.032 -8.878 -8.675 1.00 84.19 95 ASP A C 1
ATOM 709 O O . ASP A 1 95 ? -3.163 -9.231 -7.512 1.00 84.19 95 ASP A O 1
ATOM 713 N N . GLY A 1 96 ? -2.108 -7.975 -8.989 1.00 89.62 96 GLY A N 1
ATOM 714 C CA . GLY A 1 96 ? -1.253 -7.340 -7.985 1.00 89.62 96 GLY A CA 1
ATOM 715 C C . GLY A 1 96 ? -1.831 -6.052 -7.399 1.00 89.62 96 GLY A C 1
ATOM 716 O O . GLY A 1 96 ? -2.849 -5.528 -7.848 1.00 89.62 96 GLY A O 1
ATOM 717 N N . GLY A 1 97 ? -1.134 -5.549 -6.390 1.00 92.19 97 GLY A N 1
ATOM 718 C CA . GLY A 1 97 ? -1.482 -4.396 -5.579 1.00 92.19 97 GLY A CA 1
ATOM 719 C C . GLY A 1 97 ? -0.758 -4.433 -4.234 1.00 92.19 97 GLY A C 1
ATOM 720 O O . GLY A 1 97 ? 0.064 -5.317 -3.967 1.00 92.19 97 GLY A O 1
ATOM 721 N N . LEU A 1 98 ? -1.087 -3.453 -3.409 1.00 93.25 98 LEU A N 1
ATOM 722 C CA . LEU A 1 98 ? -0.866 -3.420 -1.975 1.00 93.25 98 LEU A CA 1
ATOM 723 C C . LEU A 1 98 ? -2.104 -4.012 -1.296 1.00 93.25 98 LEU A C 1
ATOM 725 O O . LEU A 1 98 ? -3.220 -3.557 -1.551 1.00 93.25 98 LEU A O 1
ATOM 729 N N . PHE A 1 99 ? -1.903 -5.014 -0.448 1.00 94.31 99 PHE A N 1
ATOM 730 C CA . PHE A 1 99 ? -2.965 -5.726 0.250 1.00 94.31 99 PHE A CA 1
ATOM 731 C C . PHE A 1 99 ? -2.743 -5.702 1.759 1.00 94.31 99 PHE A C 1
ATOM 733 O O . PHE A 1 99 ? -1.610 -5.876 2.204 1.00 94.31 99 PHE A O 1
ATOM 740 N N . VAL A 1 100 ? -3.826 -5.579 2.525 1.00 94.06 100 VAL A N 1
ATOM 741 C CA . VAL A 1 100 ? -3.859 -5.668 3.992 1.00 94.06 100 VAL A CA 1
ATOM 742 C C . VAL A 1 100 ? -4.766 -6.830 4.368 1.00 94.06 100 VAL A C 1
ATOM 744 O O . VAL A 1 100 ? -5.916 -6.865 3.946 1.00 94.06 100 VAL A O 1
ATOM 747 N N . ASN A 1 101 ? -4.244 -7.831 5.078 1.00 94.12 101 ASN A N 1
ATOM 748 C CA . ASN A 1 101 ? -4.950 -9.084 5.381 1.00 94.12 101 ASN A CA 1
ATOM 749 C C . ASN A 1 101 ? -5.594 -9.742 4.136 1.00 94.12 101 ASN A C 1
ATOM 751 O O . ASN A 1 101 ? -6.623 -10.406 4.212 1.00 94.12 101 ASN A O 1
ATOM 755 N N . GLY A 1 102 ? -4.977 -9.561 2.961 1.00 91.88 102 GLY A N 1
ATOM 756 C CA . GLY A 1 102 ? -5.482 -10.059 1.675 1.00 91.88 102 GLY A CA 1
ATOM 757 C C . GLY A 1 102 ? -6.509 -9.157 0.976 1.00 91.88 102 GLY A C 1
ATOM 758 O O . GLY A 1 102 ? -6.848 -9.423 -0.178 1.00 91.88 102 GLY A O 1
ATOM 759 N N . MET A 1 103 ? -6.953 -8.072 1.612 1.00 91.44 103 MET A N 1
ATOM 760 C CA . MET A 1 103 ? -7.843 -7.065 1.030 1.00 91.44 103 MET A CA 1
ATOM 761 C C . MET A 1 103 ? -7.045 -6.028 0.245 1.00 91.44 103 MET A C 1
ATOM 763 O O . MET A 1 103 ? -6.030 -5.533 0.722 1.00 91.44 103 MET A O 1
ATOM 767 N N . LEU A 1 104 ? -7.482 -5.707 -0.974 1.00 90.69 104 LEU A N 1
ATOM 768 C CA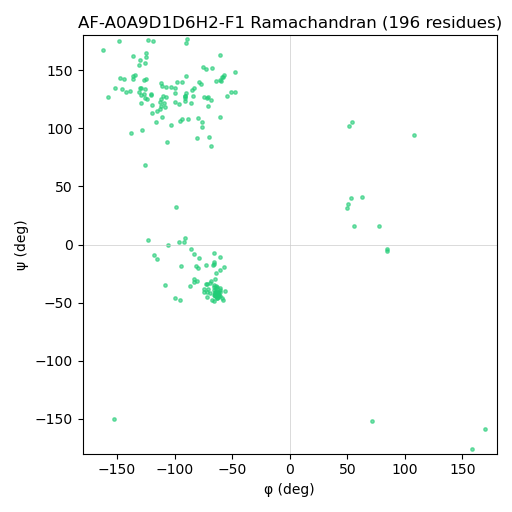 . LEU A 1 104 ? -6.794 -4.740 -1.830 1.00 90.69 104 LEU A CA 1
ATOM 769 C C . LEU A 1 104 ? -6.962 -3.324 -1.270 1.00 90.69 104 LEU A C 1
ATOM 771 O O . LEU A 1 104 ? -8.080 -2.824 -1.220 1.00 90.69 104 LEU A O 1
ATOM 775 N N . LEU A 1 105 ? -5.846 -2.680 -0.936 1.00 89.38 105 LEU A N 1
ATOM 776 C CA . LEU A 1 105 ? -5.812 -1.292 -0.480 1.00 89.38 105 LEU A CA 1
ATOM 777 C C . LEU A 1 105 ? -5.514 -0.326 -1.632 1.00 89.38 105 LEU A C 1
ATOM 779 O O . LEU A 1 105 ? -6.213 0.662 -1.811 1.00 89.38 105 LEU A O 1
ATOM 783 N N . ALA A 1 106 ? -4.499 -0.626 -2.448 1.00 88.81 106 ALA A N 1
ATOM 784 C CA . ALA A 1 106 ? -4.137 0.204 -3.596 1.00 88.81 106 ALA A CA 1
ATOM 785 C C . ALA A 1 106 ? -3.574 -0.640 -4.740 1.00 88.81 106 ALA A C 1
ATOM 787 O O . ALA A 1 106 ? -2.846 -1.608 -4.521 1.00 88.81 106 ALA A O 1
ATOM 788 N N . ARG A 1 107 ? -3.892 -0.278 -5.987 1.00 88.19 107 ARG A N 1
ATOM 789 C CA . ARG A 1 107 ? -3.459 -1.051 -7.165 1.00 88.19 107 ARG A CA 1
ATOM 790 C C . ARG A 1 107 ? -2.241 -0.463 -7.862 1.00 88.19 107 ARG A C 1
ATOM 792 O O . ARG A 1 107 ? -1.336 -1.209 -8.223 1.00 88.19 107 ARG A O 1
ATOM 799 N N . ASN A 1 108 ? -2.238 0.846 -8.083 1.00 85.62 108 ASN A N 1
ATOM 800 C CA . ASN A 1 108 ? -1.174 1.541 -8.795 1.00 85.62 108 ASN A CA 1
ATOM 801 C C . ASN A 1 108 ? -0.741 2.743 -7.970 1.00 85.62 108 ASN A C 1
ATOM 803 O O . ASN A 1 108 ? -1.590 3.480 -7.474 1.00 85.62 108 ASN A O 1
ATOM 807 N N . VAL A 1 109 ? 0.569 2.916 -7.844 1.00 84.62 109 VAL A N 1
ATOM 808 C CA . VAL A 1 109 ? 1.168 3.923 -6.976 1.00 84.62 109 VAL A CA 1
ATOM 809 C C . VAL A 1 109 ? 2.175 4.730 -7.804 1.00 84.62 109 VAL A C 1
ATOM 811 O O . VAL A 1 109 ? 3.267 4.219 -8.080 1.00 84.62 109 VAL A O 1
ATOM 814 N N . PRO A 1 110 ? 1.793 5.920 -8.313 1.00 82.81 110 PRO A N 1
ATOM 815 C CA . PRO A 1 110 ? 2.694 6.790 -9.064 1.00 82.81 110 PRO A CA 1
ATOM 816 C C . PRO A 1 110 ? 3.629 7.575 -8.137 1.00 82.81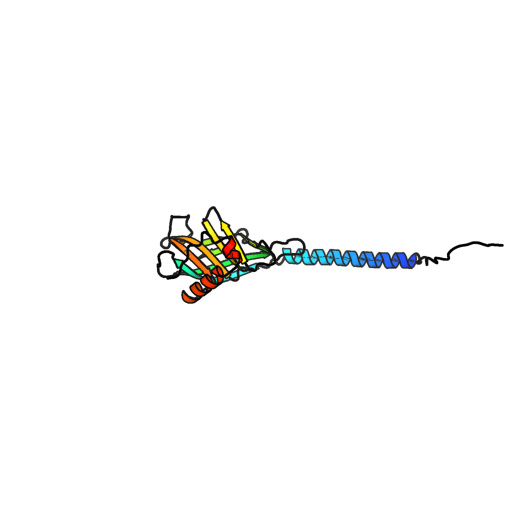 110 PRO A C 1
ATOM 818 O O . PRO A 1 110 ? 3.205 8.105 -7.117 1.00 82.81 110 PRO A O 1
ATOM 821 N N . PHE A 1 111 ? 4.887 7.712 -8.543 1.00 78.69 111 PHE A N 1
ATOM 822 C CA . PHE A 1 111 ? 5.909 8.521 -7.886 1.00 78.69 111 PHE A CA 1
ATOM 823 C C . PHE A 1 111 ? 6.308 9.637 -8.862 1.00 78.69 111 PHE A C 1
ATOM 825 O O . PHE A 1 111 ? 6.955 9.387 -9.884 1.00 78.69 111 PHE A O 1
ATOM 832 N N . SER A 1 112 ? 5.848 10.861 -8.585 1.00 63.72 112 SER A N 1
ATOM 833 C CA . SER A 1 112 ? 5.822 11.954 -9.568 1.00 63.72 112 SER A CA 1
ATOM 834 C C . SER A 1 112 ? 7.163 12.654 -9.800 1.00 63.72 112 SER A C 1
ATOM 836 O O . SER A 1 112 ? 7.275 13.412 -10.758 1.00 63.72 112 SER A O 1
ATOM 838 N N . GLU A 1 113 ? 8.188 12.428 -8.971 1.00 62.66 113 GLU A N 1
ATOM 839 C CA . GLU A 1 113 ? 9.481 13.108 -9.113 1.00 62.66 113 GLU A CA 1
ATOM 840 C C . GLU A 1 113 ? 10.670 12.202 -8.763 1.00 62.66 113 GLU A C 1
ATOM 842 O O . GLU A 1 113 ? 10.643 11.437 -7.802 1.00 62.66 113 GLU A O 1
ATOM 847 N N . THR A 1 114 ? 11.776 12.336 -9.504 1.00 58.72 114 THR A N 1
ATOM 848 C CA . THR A 1 114 ? 13.021 11.592 -9.236 1.00 58.72 114 THR A CA 1
ATOM 849 C C . THR A 1 114 ? 13.686 11.971 -7.909 1.00 58.72 114 THR A C 1
ATOM 851 O O . THR A 1 114 ? 14.569 11.252 -7.452 1.00 58.72 114 THR A O 1
ATOM 854 N N . THR A 1 115 ? 13.316 13.113 -7.324 1.00 56.78 115 THR A N 1
ATOM 855 C CA . THR A 1 115 ? 13.957 13.692 -6.132 1.00 56.78 115 THR A CA 1
ATOM 856 C C . THR A 1 115 ? 13.286 13.336 -4.817 1.00 56.78 115 THR A C 1
ATOM 858 O O . THR A 1 115 ? 13.934 13.483 -3.785 1.00 56.78 115 THR A O 1
ATOM 861 N N . SER A 1 116 ? 12.033 12.887 -4.849 1.00 65.75 116 SER A N 1
ATOM 862 C CA . SER A 1 116 ? 11.364 12.370 -3.662 1.00 65.75 116 SER A CA 1
ATOM 863 C C . SER A 1 116 ? 11.537 10.858 -3.589 1.00 65.75 116 SER A C 1
ATOM 865 O O . SER A 1 116 ? 11.446 10.174 -4.611 1.00 65.75 116 SER A O 1
ATOM 867 N N . ASP A 1 117 ? 11.770 10.342 -2.385 1.00 75.38 117 ASP A N 1
ATOM 868 C CA . ASP A 1 117 ? 11.744 8.908 -2.093 1.00 75.38 117 ASP A CA 1
ATOM 869 C C . ASP A 1 117 ? 10.328 8.402 -1.773 1.00 75.38 117 ASP A C 1
ATOM 871 O O . ASP A 1 117 ? 10.132 7.198 -1.619 1.00 75.38 117 ASP A O 1
ATOM 875 N N . TYR A 1 118 ? 9.337 9.296 -1.723 1.00 74.50 118 TYR A N 1
ATOM 876 C CA . TYR A 1 118 ? 7.961 9.014 -1.336 1.00 74.50 118 TYR A CA 1
ATOM 877 C C . TYR A 1 118 ? 6.953 9.456 -2.405 1.00 74.50 118 TYR A C 1
ATOM 879 O O . TYR A 1 118 ? 7.220 10.256 -3.299 1.00 74.50 118 TYR A O 1
ATOM 887 N N . CYS A 1 119 ? 5.749 8.911 -2.318 1.00 77.00 119 CYS A N 1
ATOM 888 C CA . CYS A 1 119 ? 4.583 9.423 -3.027 1.00 77.00 119 CYS A CA 1
ATOM 889 C C . CYS A 1 119 ? 3.427 9.578 -2.049 1.00 77.00 119 CYS A C 1
ATOM 891 O O . CYS A 1 119 ? 3.413 8.917 -1.017 1.00 77.00 119 CYS A O 1
ATOM 893 N N . CYS A 1 120 ? 2.455 10.420 -2.394 1.00 74.19 120 CYS A N 1
ATOM 894 C CA . CYS A 1 120 ? 1.183 10.512 -1.691 1.00 74.19 120 CYS A CA 1
ATOM 895 C C . CYS A 1 120 ? 0.054 10.360 -2.710 1.00 74.19 120 CYS A C 1
ATOM 897 O O . CYS A 1 120 ? 0.064 11.017 -3.755 1.00 74.19 120 CYS A O 1
ATOM 899 N N . ILE A 1 121 ? -0.893 9.471 -2.434 1.00 76.69 121 ILE A N 1
ATOM 900 C CA . ILE A 1 121 ? -2.020 9.165 -3.309 1.00 76.69 121 ILE A CA 1
ATOM 901 C C . ILE A 1 121 ? -3.291 9.254 -2.492 1.00 76.69 121 ILE A C 1
ATOM 903 O O . ILE A 1 121 ? -3.385 8.689 -1.405 1.00 76.69 121 ILE A O 1
ATOM 907 N N . ARG A 1 122 ? -4.283 9.911 -3.082 1.00 71.81 122 ARG A N 1
ATOM 908 C CA . ARG A 1 122 ? -5.665 9.873 -2.637 1.00 71.81 122 ARG A CA 1
ATOM 909 C C . ARG A 1 122 ? -6.469 9.083 -3.659 1.00 71.81 122 ARG A C 1
ATOM 911 O O . ARG A 1 122 ? -6.482 9.446 -4.836 1.00 71.81 122 ARG A O 1
ATOM 918 N N . ASP A 1 123 ? -7.114 8.008 -3.225 1.00 70.56 123 ASP A N 1
ATOM 919 C CA . ASP A 1 123 ? -8.176 7.378 -4.013 1.00 70.56 123 ASP A CA 1
ATOM 920 C C . ASP A 1 123 ? -9.520 7.920 -3.528 1.00 70.56 123 ASP A C 1
ATOM 922 O O . ASP A 1 123 ? -9.988 7.566 -2.449 1.00 70.56 123 ASP A O 1
ATOM 926 N N . ASP A 1 124 ? -10.138 8.792 -4.324 1.00 65.88 124 ASP A N 1
ATOM 927 C CA . ASP A 1 124 ? -11.403 9.446 -3.974 1.00 65.88 124 ASP A CA 1
ATOM 928 C C . ASP A 1 124 ? -12.591 8.474 -3.867 1.00 65.88 124 ASP A C 1
ATOM 930 O O . ASP A 1 124 ? -13.628 8.850 -3.332 1.00 65.88 124 ASP A O 1
ATOM 934 N N . ASN A 1 125 ? -12.486 7.237 -4.372 1.00 65.06 125 ASN A N 1
ATOM 935 C CA . ASN A 1 125 ? -13.579 6.264 -4.256 1.00 65.06 125 ASN A CA 1
ATOM 936 C C . ASN A 1 125 ? -13.519 5.476 -2.948 1.00 65.06 125 ASN A C 1
ATOM 938 O O . ASN A 1 125 ? -14.558 5.101 -2.409 1.00 65.06 125 ASN A O 1
ATOM 942 N N . THR A 1 126 ? -12.312 5.176 -2.473 1.00 63.16 126 THR A N 1
ATOM 943 C CA . THR A 1 126 ? -12.086 4.392 -1.250 1.00 63.16 126 THR A CA 1
ATOM 944 C C . THR A 1 126 ? -11.621 5.254 -0.081 1.00 63.16 126 THR A C 1
ATOM 946 O O . THR A 1 126 ? -11.411 4.722 1.003 1.00 63.16 126 THR A O 1
ATOM 949 N N . HIS A 1 127 ? -11.463 6.565 -0.296 1.00 70.81 127 HIS A N 1
ATOM 950 C CA . HIS A 1 127 ? -10.963 7.539 0.678 1.00 70.81 127 HIS A CA 1
ATOM 951 C C . HIS A 1 127 ? -9.654 7.086 1.338 1.00 70.81 127 HIS A C 1
ATOM 953 O O . HIS A 1 127 ? -9.408 7.333 2.513 1.00 70.81 127 HIS A O 1
ATOM 959 N N . VAL A 1 128 ? -8.817 6.395 0.560 1.00 80.06 128 VAL A N 1
ATOM 960 C CA . VAL A 1 128 ? -7.506 5.933 1.011 1.00 80.06 128 VAL A CA 1
ATOM 961 C C . VAL A 1 128 ? -6.523 7.066 0.797 1.00 80.06 128 VAL A C 1
ATOM 963 O O . VAL A 1 128 ? -6.326 7.502 -0.343 1.00 80.06 128 VAL A O 1
ATOM 966 N N . LEU A 1 129 ? -5.882 7.496 1.878 1.00 80.88 129 LEU A N 1
ATOM 967 C CA . LEU A 1 129 ? -4.739 8.393 1.832 1.00 80.88 129 LEU A CA 1
ATOM 968 C C . LEU A 1 129 ? -3.474 7.573 2.076 1.00 80.88 129 LEU A C 1
ATOM 970 O O . LEU A 1 129 ? -3.184 7.162 3.194 1.00 80.88 129 LEU A O 1
ATOM 974 N N . LEU A 1 130 ? -2.742 7.295 1.003 1.00 84.38 130 LEU A N 1
ATOM 975 C CA . LEU A 1 130 ? -1.582 6.414 0.993 1.00 84.38 130 LEU A CA 1
ATOM 976 C C . LEU A 1 130 ? -0.313 7.226 0.781 1.00 84.38 130 LEU A C 1
ATOM 978 O O . LEU A 1 130 ? -0.184 7.911 -0.230 1.00 84.38 130 LEU A O 1
ATOM 982 N N . SER A 1 131 ? 0.663 7.033 1.655 1.00 85.38 131 SER A N 1
ATOM 983 C CA . SER A 1 131 ? 2.056 7.316 1.365 1.00 85.38 131 SER A CA 1
ATOM 984 C C . SER A 1 131 ? 2.870 6.039 1.264 1.00 85.38 131 SER A C 1
ATOM 986 O O . SER A 1 131 ? 2.745 5.130 2.083 1.00 85.38 131 SER A O 1
ATOM 988 N N . ALA A 1 132 ? 3.737 5.975 0.263 1.00 86.00 132 ALA A N 1
ATOM 989 C CA . ALA A 1 132 ? 4.648 4.858 0.089 1.00 86.00 132 ALA A CA 1
ATOM 990 C C . ALA A 1 132 ? 6.041 5.354 -0.274 1.00 86.00 132 ALA A C 1
ATOM 992 O O . ALA A 1 132 ? 6.181 6.302 -1.045 1.00 86.00 132 ALA A O 1
ATOM 993 N N . GLU A 1 133 ? 7.055 4.675 0.253 1.00 87.25 133 GLU A N 1
ATOM 994 C CA . GLU A 1 133 ? 8.436 4.795 -0.200 1.00 87.25 133 GLU A CA 1
ATOM 995 C C . GLU A 1 133 ? 8.611 4.057 -1.537 1.00 87.25 133 GLU A C 1
ATOM 997 O O . GLU A 1 133 ? 7.911 3.076 -1.832 1.00 87.25 133 GLU A O 1
ATOM 1002 N N . LYS A 1 134 ? 9.577 4.494 -2.347 1.00 85.88 134 LYS A N 1
ATOM 1003 C CA . LYS A 1 134 ? 10.012 3.788 -3.557 1.00 85.88 134 LYS A CA 1
ATOM 1004 C C . LYS A 1 134 ? 10.245 2.301 -3.298 1.00 85.88 134 LYS A C 1
ATOM 1006 O O . LYS A 1 134 ? 10.601 1.858 -2.207 1.00 85.88 134 LYS A O 1
ATOM 1011 N N . GLU A 1 135 ? 9.990 1.505 -4.334 1.00 86.62 135 GLU A N 1
ATOM 1012 C CA . GLU A 1 135 ? 9.990 0.037 -4.267 1.00 86.62 135 GLU A CA 1
ATOM 1013 C C . GLU A 1 135 ? 9.045 -0.566 -3.205 1.00 86.62 135 GLU A C 1
ATOM 1015 O O . GLU A 1 135 ? 9.161 -1.757 -2.878 1.00 86.62 135 GLU A O 1
ATOM 1020 N N . MET A 1 136 ? 8.103 0.235 -2.689 1.00 88.69 136 MET A N 1
ATOM 1021 C CA . MET A 1 136 ? 7.148 -0.140 -1.645 1.00 88.69 136 MET A CA 1
ATOM 1022 C C . MET A 1 136 ? 7.853 -0.711 -0.401 1.00 88.69 136 MET A C 1
ATOM 1024 O O . MET A 1 136 ? 7.430 -1.732 0.145 1.00 88.69 136 MET A O 1
ATOM 1028 N N . ASN A 1 137 ? 8.989 -0.118 -0.012 1.00 89.06 137 ASN A N 1
ATOM 1029 C CA . ASN A 1 137 ? 9.765 -0.555 1.156 1.00 89.06 137 ASN A CA 1
ATOM 1030 C C . ASN A 1 137 ? 9.086 -0.194 2.478 1.00 89.06 137 ASN A C 1
ATOM 1032 O O . ASN A 1 137 ? 9.162 -0.968 3.432 1.00 89.06 137 ASN A O 1
ATOM 1036 N N . SER A 1 138 ? 8.403 0.946 2.496 1.00 89.12 138 SER A N 1
ATOM 1037 C CA . SER A 1 138 ? 7.594 1.425 3.604 1.00 89.12 138 SER A CA 1
ATOM 1038 C C . SER A 1 138 ? 6.279 1.981 3.070 1.00 89.12 138 SER A C 1
ATOM 1040 O O . SER A 1 138 ? 6.233 2.545 1.973 1.00 89.12 138 SER A O 1
ATOM 1042 N N . VAL A 1 139 ? 5.207 1.793 3.828 1.00 90.69 139 VAL A N 1
ATOM 1043 C CA . VAL A 1 139 ? 3.855 2.238 3.521 1.00 90.69 139 VAL A CA 1
ATOM 1044 C C . VAL A 1 139 ? 3.207 2.773 4.790 1.00 90.69 139 VAL A C 1
ATOM 1046 O O . VAL A 1 139 ? 3.210 2.105 5.825 1.00 90.69 139 VAL A O 1
ATOM 1049 N N . VAL A 1 140 ? 2.600 3.949 4.666 1.00 90.44 140 VAL A N 1
ATOM 1050 C CA . VAL A 1 140 ? 1.712 4.549 5.658 1.00 90.44 140 VAL A CA 1
ATOM 1051 C C . VAL A 1 140 ? 0.388 4.841 4.966 1.00 90.44 140 VAL A C 1
ATOM 1053 O O . VAL A 1 140 ? 0.389 5.492 3.923 1.00 90.44 140 VAL A O 1
ATOM 1056 N N . ALA A 1 141 ? -0.733 4.348 5.482 1.00 90.19 141 ALA A N 1
ATOM 1057 C CA . ALA A 1 141 ? -2.025 4.561 4.833 1.00 90.19 141 ALA A CA 1
ATOM 1058 C C . ALA A 1 141 ? -3.149 4.792 5.834 1.00 90.19 141 ALA A C 1
ATOM 1060 O O . ALA A 1 141 ? -3.323 3.995 6.746 1.00 90.19 141 ALA A O 1
ATOM 1061 N N . GLU A 1 142 ? -3.942 5.829 5.615 1.00 89.62 142 GLU A N 1
ATOM 1062 C CA . GLU A 1 142 ? -5.167 6.090 6.362 1.00 89.62 142 GLU A CA 1
ATOM 1063 C C . GLU A 1 142 ? -6.375 5.621 5.543 1.00 89.62 142 GLU A C 1
ATOM 1065 O O . GLU A 1 142 ? -6.475 5.908 4.344 1.00 89.62 142 GLU A O 1
ATOM 1070 N N . PHE A 1 143 ? -7.259 4.844 6.171 1.00 91.06 143 PHE A N 1
ATOM 1071 C CA . PHE A 1 143 ? -8.484 4.334 5.555 1.00 91.06 143 PHE A CA 1
ATOM 1072 C C . PHE A 1 143 ? -9.491 3.856 6.606 1.00 91.06 143 PHE A C 1
ATOM 1074 O O . PHE A 1 143 ? -9.170 3.678 7.781 1.00 91.06 143 PHE A O 1
ATOM 1081 N N . TRP A 1 144 ? -10.724 3.613 6.168 1.00 91.31 144 TRP A N 1
ATOM 1082 C CA . TRP A 1 144 ? -11.788 3.081 7.014 1.00 91.31 144 TRP A CA 1
ATOM 1083 C C . TRP A 1 144 ? -11.798 1.552 6.987 1.00 91.31 144 TRP A C 1
ATOM 1085 O O . TRP A 1 144 ? -11.773 0.932 5.920 1.00 91.31 144 TRP A O 1
ATOM 1095 N N . TYR A 1 145 ? -11.834 0.942 8.170 1.00 92.06 145 TYR A N 1
ATOM 1096 C CA . TYR A 1 145 ? -11.754 -0.503 8.357 1.00 92.06 145 TYR A CA 1
ATOM 1097 C C . TYR A 1 145 ? -12.868 -1.003 9.276 1.00 92.06 145 TYR A C 1
ATOM 1099 O O . TYR A 1 145 ? -13.099 -0.463 10.356 1.00 92.06 145 TYR A O 1
ATOM 1107 N N . ASP A 1 146 ? -13.563 -2.048 8.840 1.00 92.12 146 ASP A N 1
ATOM 1108 C CA . ASP A 1 146 ? -14.510 -2.798 9.657 1.00 92.12 146 ASP A CA 1
ATOM 1109 C C . ASP A 1 146 ? -13.774 -3.994 10.271 1.00 92.12 146 ASP A C 1
ATOM 1111 O O . ASP A 1 146 ? -13.436 -4.957 9.575 1.00 92.12 146 ASP A O 1
ATOM 1115 N N . GLN A 1 147 ? -13.521 -3.917 11.580 1.00 88.56 147 GLN A N 1
ATOM 1116 C CA . GLN A 1 147 ? -12.852 -4.967 12.350 1.00 88.56 147 GLN A CA 1
ATOM 1117 C C . GLN A 1 147 ? -13.665 -6.268 12.407 1.00 88.56 147 GLN A C 1
ATOM 1119 O O . GLN A 1 147 ? -13.085 -7.353 12.390 1.00 88.56 147 GLN A O 1
ATOM 1124 N N . GLU A 1 148 ? -14.999 -6.189 12.466 1.00 88.56 148 GLU A N 1
ATOM 1125 C CA . GLU A 1 148 ? -15.854 -7.378 12.553 1.00 88.56 148 GLU A CA 1
ATOM 1126 C C . GLU A 1 148 ? -15.873 -8.134 11.221 1.00 88.56 148 GLU A C 1
ATOM 1128 O O . GLU A 1 148 ? -15.810 -9.368 11.195 1.00 88.56 148 GLU A O 1
ATOM 1133 N N . ALA A 1 149 ? -15.939 -7.399 10.109 1.00 89.31 149 ALA A N 1
ATOM 1134 C CA . ALA A 1 149 ? -15.889 -7.971 8.768 1.00 89.31 149 ALA A CA 1
ATOM 1135 C C . ALA A 1 149 ? -14.459 -8.287 8.291 1.00 89.31 149 ALA A C 1
ATOM 1137 O O . ALA A 1 149 ? -14.295 -9.062 7.345 1.00 89.31 149 ALA A O 1
ATOM 1138 N N . GLY A 1 150 ? -13.438 -7.692 8.917 1.00 88.06 150 GLY A N 1
ATOM 1139 C CA . GLY A 1 150 ? -12.043 -7.763 8.481 1.00 88.06 150 GLY A CA 1
ATOM 1140 C C . GLY A 1 150 ? -11.833 -7.137 7.100 1.00 88.06 150 GLY A C 1
ATOM 1141 O O . GLY A 1 150 ? -11.150 -7.716 6.251 1.00 88.06 150 GLY A O 1
ATOM 1142 N N . ALA A 1 151 ? -12.489 -6.004 6.831 1.00 90.19 151 ALA A N 1
ATOM 1143 C CA . ALA A 1 151 ? -12.605 -5.437 5.490 1.00 90.19 151 ALA A CA 1
ATOM 1144 C C . ALA A 1 151 ? -12.334 -3.930 5.449 1.00 90.19 151 ALA A C 1
ATOM 1146 O O . ALA A 1 151 ? -12.700 -3.185 6.351 1.00 90.19 151 ALA A O 1
ATOM 1147 N N . ILE A 1 152 ? -11.740 -3.477 4.343 1.00 89.56 152 ILE A N 1
ATOM 1148 C CA . ILE A 1 152 ? -11.657 -2.053 4.003 1.00 89.56 152 ILE A CA 1
ATOM 1149 C C . ILE A 1 152 ? -13.041 -1.612 3.522 1.00 89.56 152 ILE A C 1
ATOM 1151 O O . ILE A 1 152 ? -13.608 -2.242 2.621 1.00 89.56 152 ILE A O 1
ATOM 1155 N N . VAL A 1 153 ? -13.574 -0.550 4.117 1.00 89.62 153 VAL A N 1
ATOM 1156 C CA . VAL A 1 153 ? -14.942 -0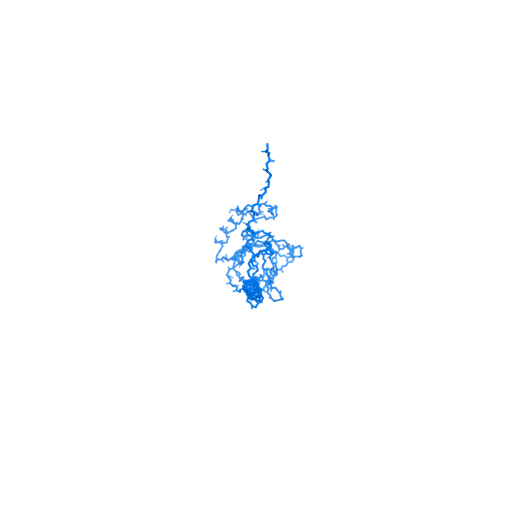.061 3.895 1.00 89.62 153 VAL A CA 1
ATOM 1157 C C . VAL A 1 153 ? -14.943 1.412 3.465 1.00 89.62 153 VAL A C 1
ATOM 1159 O O . VAL A 1 153 ? -13.917 2.083 3.580 1.00 89.62 153 VAL A O 1
ATOM 1162 N N . PRO A 1 154 ? -16.059 1.930 2.920 1.00 87.75 154 PRO A N 1
ATOM 1163 C CA . PRO A 1 154 ? -16.197 3.351 2.614 1.00 87.75 154 PRO A CA 1
ATOM 1164 C C . PRO A 1 154 ? -16.074 4.257 3.847 1.00 87.75 154 PRO A C 1
ATOM 1166 O O . PRO A 1 154 ? -16.240 3.824 4.990 1.00 87.75 154 PRO A O 1
ATOM 1169 N N . GLU A 1 155 ? -15.846 5.548 3.595 1.00 86.56 155 GLU A N 1
ATOM 1170 C CA . GLU A 1 155 ? -15.801 6.568 4.643 1.00 86.56 155 GLU A CA 1
ATOM 1171 C C . GLU A 1 155 ? -17.076 6.568 5.501 1.00 86.56 155 GLU A C 1
ATOM 1173 O O . GLU A 1 155 ? -18.194 6.638 4.990 1.00 86.56 155 GLU A O 1
ATOM 1178 N N . GLY A 1 156 ? -16.893 6.500 6.822 1.00 84.00 156 GLY A N 1
ATOM 1179 C CA . GLY A 1 156 ? -17.973 6.513 7.806 1.00 84.00 156 GLY A CA 1
ATOM 1180 C C . GLY A 1 156 ? -18.631 5.158 8.089 1.00 84.00 156 GLY A C 1
ATOM 1181 O O . GLY A 1 156 ? -19.487 5.101 8.971 1.00 84.00 156 GLY A O 1
ATOM 1182 N N . GLU A 1 157 ? -18.260 4.080 7.388 1.00 88.06 157 GLU A N 1
ATOM 1183 C CA . GLU A 1 157 ? -18.864 2.744 7.567 1.00 88.06 157 GLU A CA 1
ATOM 1184 C C . GLU A 1 157 ? -18.072 1.810 8.506 1.00 88.06 157 GLU A C 1
ATOM 1186 O O . GLU A 1 157 ? -18.484 0.675 8.728 1.00 88.06 157 GLU A O 1
ATOM 1191 N N . GLY A 1 158 ? -16.966 2.276 9.091 1.00 90.25 158 GLY A N 1
ATOM 1192 C CA . GLY A 1 158 ? -16.120 1.496 10.002 1.00 90.25 158 GLY A CA 1
ATOM 1193 C C . GLY A 1 158 ? -15.369 2.379 10.994 1.00 90.25 158 GLY A C 1
ATOM 1194 O O . GLY A 1 158 ? -15.834 3.465 11.335 1.00 90.25 158 GLY A O 1
ATOM 1195 N N . GLN A 1 159 ? -14.190 1.935 11.421 1.00 90.81 159 GLN A N 1
ATOM 1196 C CA . GLN A 1 159 ? -13.270 2.730 12.227 1.00 90.81 159 GLN A CA 1
ATOM 1197 C C . GLN A 1 159 ? -12.170 3.312 11.335 1.00 90.81 159 GLN A C 1
ATOM 1199 O O . GLN A 1 159 ? -11.596 2.604 10.504 1.00 90.81 159 GLN A O 1
ATOM 1204 N N . LEU A 1 160 ? -11.862 4.599 11.507 1.00 90.69 160 LEU A N 1
ATOM 1205 C CA . LEU A 1 160 ? -10.706 5.203 10.852 1.00 90.69 160 LEU A CA 1
ATOM 1206 C C . LEU A 1 160 ? -9.431 4.610 11.459 1.00 90.69 160 LEU A C 1
ATOM 1208 O O . LEU A 1 160 ? -9.239 4.645 12.680 1.00 90.69 160 LEU A O 1
ATOM 1212 N N . CYS A 1 161 ? -8.578 4.055 10.606 1.00 91.19 161 CYS A N 1
ATOM 1213 C CA . CYS A 1 161 ? -7.340 3.408 11.007 1.00 91.19 161 CYS A CA 1
ATOM 1214 C C . CYS A 1 161 ? -6.153 3.907 10.181 1.00 91.19 161 CYS A C 1
ATOM 1216 O O . CYS A 1 161 ? -6.298 4.349 9.037 1.00 91.19 161 CYS A O 1
ATOM 1218 N N . LEU A 1 162 ? -4.976 3.806 10.786 1.00 92.44 162 LEU A N 1
ATOM 1219 C CA . LEU A 1 162 ? -3.693 4.120 10.196 1.00 92.44 162 LEU A CA 1
ATOM 1220 C C . LEU A 1 162 ? -2.866 2.846 10.111 1.00 92.44 162 LEU A C 1
ATOM 1222 O O . LEU A 1 162 ? -2.470 2.270 11.122 1.00 92.44 162 LEU A O 1
ATOM 1226 N N . LEU A 1 163 ? -2.586 2.419 8.889 1.00 94.25 163 LEU A N 1
ATOM 1227 C CA . LEU A 1 163 ? -1.653 1.348 8.600 1.00 94.25 163 LEU A CA 1
ATOM 1228 C C . LEU A 1 163 ? -0.228 1.868 8.578 1.00 94.25 163 LEU A C 1
ATOM 1230 O O . LEU A 1 163 ? 0.071 2.822 7.862 1.00 94.25 163 LEU A O 1
ATOM 1234 N N . LEU A 1 164 ? 0.659 1.123 9.229 1.00 94.31 164 LEU A N 1
ATOM 1235 C CA . LEU A 1 164 ? 2.100 1.228 9.071 1.00 94.31 164 LEU A CA 1
ATOM 1236 C C . LEU A 1 164 ? 2.708 -0.118 8.718 1.00 94.31 164 LEU A C 1
ATOM 1238 O O . LEU A 1 164 ? 2.501 -1.111 9.415 1.00 94.31 164 LEU A O 1
ATOM 1242 N N . ALA A 1 165 ? 3.470 -0.160 7.629 1.00 95.38 165 ALA A N 1
ATOM 1243 C CA . ALA A 1 165 ? 4.116 -1.378 7.170 1.00 95.38 165 ALA A CA 1
ATOM 1244 C C . ALA A 1 165 ? 5.487 -1.097 6.533 1.00 95.38 165 ALA A C 1
ATOM 1246 O O . ALA A 1 165 ? 5.579 -0.237 5.663 1.00 95.38 165 ALA A O 1
ATOM 1247 N N . PRO A 1 166 ? 6.542 -1.855 6.881 1.00 95.44 166 PRO A N 1
ATOM 1248 C CA . PRO A 1 166 ? 6.558 -2.865 7.937 1.00 95.44 166 PRO A CA 1
ATOM 1249 C C . PRO A 1 166 ? 6.417 -2.232 9.332 1.00 95.44 166 PRO A C 1
ATOM 1251 O O . PRO A 1 166 ? 6.841 -1.098 9.515 1.00 95.44 166 PRO A O 1
ATOM 1254 N N . ALA A 1 167 ? 5.866 -2.954 10.302 1.00 96.19 167 ALA A N 1
ATOM 1255 C CA . ALA A 1 167 ? 5.917 -2.628 11.731 1.00 96.19 167 ALA A CA 1
ATOM 1256 C C . ALA A 1 167 ? 5.687 -3.917 12.535 1.00 96.19 167 ALA A C 1
ATOM 1258 O O . ALA A 1 167 ? 4.728 -4.645 12.266 1.00 96.19 167 ALA A O 1
ATOM 1259 N N . ALA A 1 168 ? 6.585 -4.241 13.467 1.00 93.44 168 ALA A N 1
ATOM 1260 C CA . ALA A 1 168 ? 6.488 -5.455 14.277 1.00 93.44 168 ALA A CA 1
ATOM 1261 C C . ALA A 1 168 ? 5.552 -5.288 15.485 1.00 93.44 168 ALA A C 1
ATOM 1263 O O . ALA A 1 168 ? 4.898 -6.252 15.895 1.00 93.44 168 ALA A O 1
ATOM 1264 N N . ASP A 1 169 ? 5.490 -4.076 16.034 1.00 94.00 169 ASP A N 1
ATOM 1265 C CA . ASP A 1 169 ? 4.711 -3.705 17.210 1.00 94.00 169 ASP A CA 1
ATOM 1266 C C . ASP A 1 169 ? 4.225 -2.243 17.136 1.00 94.00 169 ASP A C 1
ATOM 1268 O O . ASP A 1 169 ? 4.509 -1.522 16.177 1.00 94.00 169 ASP A O 1
ATOM 1272 N N . GLU A 1 170 ? 3.422 -1.845 18.126 1.00 92.88 170 GLU A N 1
ATOM 1273 C CA . GLU A 1 170 ? 2.851 -0.499 18.257 1.00 92.88 170 GLU A CA 1
ATOM 1274 C C . GLU A 1 170 ? 3.941 0.571 18.371 1.00 92.88 170 GLU A C 1
ATOM 1276 O O . GLU A 1 170 ? 3.886 1.562 17.656 1.00 92.88 170 GLU A O 1
ATOM 1281 N N . ALA A 1 171 ? 4.982 0.340 19.175 1.00 91.75 171 ALA A N 1
ATOM 1282 C CA . ALA A 1 171 ? 6.049 1.317 19.378 1.00 91.75 171 ALA A CA 1
ATOM 1283 C C . ALA A 1 171 ? 6.827 1.611 18.081 1.00 91.75 171 ALA A C 1
ATOM 1285 O O . ALA A 1 171 ? 7.131 2.766 17.782 1.00 91.75 171 ALA A O 1
ATOM 1286 N N . GLU A 1 172 ? 7.127 0.582 17.279 1.00 92.44 172 GLU A N 1
ATOM 1287 C CA . GLU A 1 172 ? 7.746 0.769 15.961 1.00 92.44 172 GLU A CA 1
ATOM 1288 C C . GLU A 1 172 ? 6.808 1.506 14.992 1.00 92.44 172 GLU A C 1
ATOM 1290 O O . GLU A 1 172 ? 7.262 2.287 14.151 1.00 92.44 172 GLU A O 1
ATOM 1295 N N . ALA A 1 173 ? 5.500 1.256 15.091 1.00 90.62 173 ALA A N 1
ATOM 1296 C CA . ALA A 1 173 ? 4.502 1.955 14.295 1.00 90.62 173 ALA A CA 1
ATOM 1297 C C . ALA A 1 173 ? 4.456 3.448 14.672 1.00 90.62 173 ALA A C 1
ATOM 1299 O O . ALA A 1 173 ? 4.578 4.301 13.799 1.00 90.62 173 ALA A O 1
ATOM 1300 N N . GLU A 1 174 ? 4.385 3.789 15.953 1.00 87.50 174 GLU A N 1
ATOM 1301 C CA . GLU A 1 174 ? 4.376 5.180 16.422 1.00 87.50 174 GLU A CA 1
ATOM 1302 C C . GLU A 1 174 ? 5.625 5.960 15.975 1.00 87.50 174 GLU A C 1
ATOM 1304 O O . GLU A 1 174 ? 5.496 7.032 15.379 1.00 87.50 174 GLU A O 1
ATOM 1309 N N . GLU A 1 175 ? 6.828 5.390 16.141 1.00 87.06 175 GLU A N 1
ATOM 1310 C CA . GLU A 1 175 ? 8.086 6.012 15.683 1.00 87.06 175 GLU A CA 1
ATO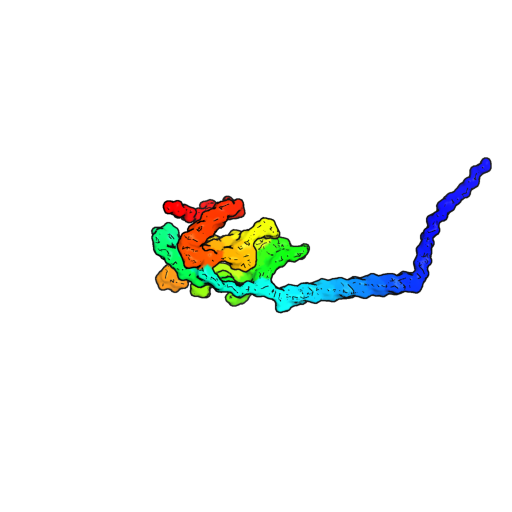M 1311 C C . GLU A 1 175 ? 8.045 6.326 14.177 1.00 87.06 175 GLU A C 1
ATOM 1313 O O . GLU A 1 175 ? 8.497 7.381 13.713 1.00 87.06 175 GLU A O 1
ATOM 1318 N N . LYS A 1 176 ? 7.464 5.418 13.387 1.00 83.44 176 LYS A N 1
ATOM 1319 C CA . LYS A 1 176 ? 7.322 5.591 11.940 1.00 83.44 176 LYS A CA 1
ATOM 1320 C C . LYS A 1 176 ? 6.291 6.648 11.569 1.00 83.44 176 LYS A C 1
ATOM 1322 O O . LYS A 1 176 ? 6.512 7.348 10.578 1.00 83.44 176 LYS A O 1
ATOM 1327 N N . VAL A 1 177 ? 5.211 6.805 12.337 1.00 81.19 177 VAL A N 1
ATOM 1328 C CA . VAL A 1 177 ? 4.260 7.905 12.116 1.00 81.19 177 VAL A CA 1
ATOM 1329 C C . VAL A 1 177 ? 4.951 9.242 12.344 1.00 81.19 177 VAL A C 1
ATOM 1331 O O . VAL A 1 177 ? 4.850 10.125 11.493 1.00 81.19 177 VAL A O 1
ATOM 1334 N N . GLU A 1 178 ? 5.715 9.390 13.428 1.00 78.75 178 GLU A N 1
ATOM 1335 C CA . GLU A 1 178 ? 6.461 10.625 13.688 1.00 78.75 178 GLU A CA 1
ATOM 1336 C C . GLU A 1 178 ? 7.448 10.945 12.557 1.00 78.75 178 GLU A C 1
ATOM 1338 O O . GLU A 1 178 ? 7.491 12.074 12.053 1.00 78.75 178 GLU A O 1
ATOM 1343 N N . ALA A 1 179 ? 8.209 9.940 12.107 1.00 77.44 179 ALA A N 1
ATOM 1344 C CA . ALA A 1 179 ? 9.146 10.087 10.997 1.00 77.44 179 ALA A CA 1
ATOM 1345 C C . ALA A 1 179 ? 8.438 10.499 9.696 1.00 77.44 179 ALA A C 1
ATOM 1347 O O . ALA A 1 179 ? 8.944 11.345 8.954 1.00 77.44 179 ALA A O 1
ATOM 1348 N N . PHE A 1 180 ? 7.255 9.941 9.438 1.00 73.06 180 PHE A N 1
ATOM 1349 C CA . PHE A 1 180 ? 6.435 10.259 8.276 1.00 73.06 180 PHE A CA 1
ATOM 1350 C C . PHE A 1 180 ? 5.876 11.692 8.327 1.00 73.06 180 PHE A C 1
ATOM 1352 O O . PHE A 1 180 ? 6.025 12.461 7.372 1.00 73.06 180 PHE A O 1
ATOM 1359 N N . LEU A 1 181 ? 5.298 12.101 9.459 1.00 7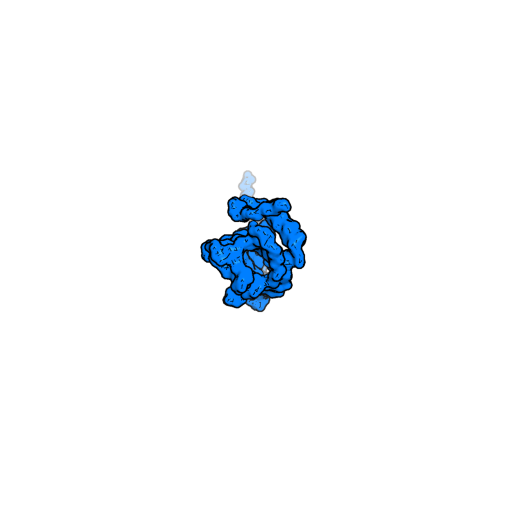3.69 181 LEU A N 1
ATOM 1360 C CA . LEU A 1 181 ? 4.772 13.456 9.664 1.00 73.69 181 LEU A CA 1
ATOM 1361 C C . LEU A 1 181 ? 5.871 14.532 9.610 1.00 73.69 181 LEU A C 1
ATOM 1363 O O . LEU A 1 181 ? 5.606 15.691 9.276 1.00 73.69 181 LEU A O 1
ATOM 1367 N N . ALA A 1 182 ? 7.122 14.164 9.897 1.00 74.31 182 ALA A N 1
ATOM 1368 C CA . ALA A 1 182 ? 8.266 15.062 9.787 1.00 74.31 182 ALA A CA 1
ATOM 1369 C C . ALA A 1 182 ? 8.685 15.365 8.333 1.00 74.31 182 ALA A C 1
ATOM 1371 O O . ALA A 1 182 ? 9.401 16.352 8.109 1.00 74.31 182 ALA A O 1
ATOM 1372 N N . LEU A 1 183 ? 8.256 14.568 7.345 1.00 70.12 183 LEU A N 1
ATOM 1373 C CA . LEU A 1 183 ? 8.655 14.751 5.949 1.00 70.12 183 LEU A CA 1
ATOM 1374 C C . LEU A 1 183 ? 8.141 16.098 5.381 1.00 70.12 183 LEU A C 1
ATOM 1376 O O . LEU A 1 183 ? 7.026 16.532 5.662 1.00 70.12 183 LEU A O 1
ATOM 1380 N N . PRO A 1 184 ? 8.927 16.815 4.557 1.00 64.00 184 PRO A N 1
ATOM 1381 C CA . PRO A 1 184 ? 8.488 18.093 3.978 1.00 64.00 184 PRO A CA 1
ATOM 1382 C C . PRO A 1 184 ? 7.296 17.943 3.029 1.00 64.00 184 PRO A C 1
ATOM 1384 O O . PRO A 1 184 ? 6.499 18.862 2.863 1.00 64.00 184 PRO A O 1
ATOM 1387 N N . GLU A 1 185 ? 7.210 16.786 2.386 1.00 60.81 185 GLU A N 1
ATOM 1388 C CA . GLU A 1 185 ? 6.261 16.494 1.320 1.00 60.81 185 GLU A CA 1
ATOM 1389 C C . GLU A 1 185 ? 4.892 16.144 1.869 1.00 60.81 185 GLU A C 1
ATOM 1391 O O . GLU A 1 185 ? 3.888 16.527 1.280 1.00 60.81 185 GLU A O 1
ATOM 1396 N N . THR A 1 186 ? 4.839 15.526 3.048 1.00 57.12 186 THR A N 1
ATOM 1397 C CA . THR A 1 186 ? 3.581 15.292 3.746 1.00 57.12 186 THR A CA 1
ATOM 1398 C C . THR A 1 186 ? 2.913 16.631 4.047 1.00 57.12 186 THR A C 1
ATOM 1400 O O . THR A 1 186 ? 1.723 16.768 3.806 1.00 57.12 186 THR A O 1
ATOM 1403 N N . LYS A 1 187 ? 3.660 17.694 4.392 1.00 52.94 187 LYS A N 1
ATOM 1404 C CA . LYS A 1 187 ? 3.105 19.032 4.718 1.00 52.94 187 LYS A CA 1
ATOM 1405 C C . LYS A 1 187 ? 2.322 19.714 3.592 1.00 52.94 187 LYS A C 1
ATOM 1407 O O . LYS A 1 187 ? 1.515 20.595 3.876 1.00 52.94 187 LYS A O 1
ATOM 1412 N N . LEU A 1 188 ? 2.543 19.328 2.335 1.00 48.12 188 LEU A N 1
ATOM 1413 C CA . LEU A 1 188 ? 1.786 19.828 1.178 1.00 48.12 188 LEU A CA 1
ATOM 1414 C C . LEU A 1 188 ? 0.422 19.138 1.011 1.00 48.12 188 LEU A C 1
ATOM 1416 O O . LEU A 1 188 ? -0.467 19.712 0.386 1.00 48.12 188 LEU A O 1
ATOM 1420 N N . TRP A 1 189 ? 0.252 17.956 1.608 1.00 48.38 189 TRP A N 1
ATOM 1421 C CA . TRP A 1 189 ? -0.929 17.092 1.494 1.00 48.38 189 TRP A CA 1
ATOM 1422 C C . TRP A 1 189 ? -1.572 16.769 2.862 1.00 48.38 189 TRP A C 1
ATOM 1424 O O . TRP A 1 189 ? -2.544 16.025 2.919 1.00 48.38 189 TRP A O 1
ATOM 1434 N N . LEU A 1 190 ? -1.052 17.363 3.949 1.00 45.88 190 LEU A N 1
ATOM 1435 C CA . LEU A 1 190 ? -1.347 17.080 5.365 1.00 45.88 190 LEU A CA 1
ATOM 1436 C C . LEU A 1 190 ? -2.484 17.864 6.060 1.00 45.88 190 LEU A C 1
ATOM 1438 O O . LEU A 1 190 ? -2.608 17.680 7.268 1.00 45.88 190 LEU A O 1
ATOM 1442 N N . PRO A 1 191 ? -3.324 18.729 5.448 1.00 48.75 191 PRO A N 1
ATOM 1443 C CA . PRO A 1 191 ? -4.377 19.359 6.248 1.00 48.75 191 PRO A CA 1
ATOM 1444 C C . PRO A 1 191 ? -5.440 18.364 6.767 1.00 48.75 191 PRO A C 1
ATOM 1446 O O . PRO A 1 191 ? -6.282 18.782 7.554 1.00 48.75 191 PRO A O 1
ATOM 1449 N N . GLU A 1 192 ? -5.413 17.090 6.347 1.00 50.25 192 GLU A N 1
ATOM 1450 C CA . GLU A 1 192 ? -6.465 16.095 6.624 1.00 50.25 192 GLU A CA 1
ATOM 1451 C C . GLU A 1 192 ? -6.016 14.878 7.454 1.00 50.25 192 GLU A C 1
ATOM 1453 O O . GLU A 1 192 ? -6.875 14.129 7.895 1.00 50.25 192 GLU A O 1
ATOM 1458 N N . PHE A 1 193 ? -4.719 14.684 7.719 1.00 51.19 193 PHE A N 1
ATOM 1459 C CA . PHE A 1 193 ? -4.255 13.573 8.567 1.00 51.19 193 PHE A CA 1
ATOM 1460 C C . PHE A 1 193 ? -4.453 13.972 10.031 1.00 51.19 193 PHE A C 1
ATOM 1462 O O . PHE A 1 193 ? -3.769 14.867 10.532 1.00 51.19 193 PHE A O 1
ATOM 1469 N N . THR A 1 194 ? -5.416 13.356 10.713 1.00 55.00 194 THR A N 1
ATOM 1470 C CA . THR A 1 194 ? -5.853 13.768 12.060 1.00 55.00 194 THR A CA 1
ATOM 1471 C C . THR A 1 194 ? -5.235 12.927 13.178 1.00 55.00 194 THR A C 1
ATOM 1473 O O . THR A 1 194 ? -5.884 12.688 14.192 1.00 55.00 194 THR A O 1
ATOM 1476 N N . TRP A 1 195 ? -4.002 12.444 13.002 1.00 54.53 195 TRP A N 1
ATOM 1477 C CA . TRP A 1 195 ? -3.322 11.657 14.033 1.00 54.53 195 TRP A CA 1
ATOM 1478 C C . TRP A 1 195 ? -2.544 12.561 14.992 1.00 54.53 195 TRP A C 1
ATOM 1480 O O . TRP A 1 195 ? -1.503 13.115 14.637 1.00 54.53 195 TRP A O 1
ATOM 1490 N N . GLU A 1 196 ? -3.052 12.692 16.215 1.00 54.16 196 GLU A N 1
ATOM 1491 C CA . GLU A 1 196 ? -2.324 13.237 17.360 1.00 54.16 196 GLU A CA 1
ATOM 1492 C C . GLU A 1 196 ? -2.091 12.088 18.350 1.00 54.16 196 GLU A C 1
ATOM 1494 O O . GLU A 1 196 ? -3.037 11.403 18.733 1.00 54.16 196 GLU A O 1
ATOM 1499 N N . PHE A 1 197 ? -0.835 11.846 18.731 1.00 48.81 197 PHE A N 1
ATOM 1500 C CA . PHE A 1 197 ? -0.511 10.944 19.839 1.00 48.81 197 PHE A CA 1
ATOM 1501 C C . PHE A 1 197 ? -0.617 11.736 21.149 1.00 48.81 197 PHE A C 1
ATOM 1503 O O . PHE A 1 197 ? -0.038 12.823 21.243 1.00 48.81 197 PHE A O 1
ATOM 1510 N N . GLU A 1 198 ? -1.380 11.229 22.124 1.00 47.56 198 GLU A N 1
ATOM 1511 C CA . GLU A 1 198 ? -1.476 11.805 23.481 1.00 47.56 198 GLU A CA 1
ATOM 1512 C C . GLU A 1 198 ? -0.290 11.422 24.378 1.00 47.56 198 GLU A C 1
ATOM 1514 O O . GLU A 1 198 ? 0.135 10.245 24.354 1.00 47.56 198 GLU A O 1
#

Solvent-accessible surface area (backbone atoms only — not comparable to full-atom values): 11365 Å² total; per-residue (Å²): 140,88,84,85,83,80,86,85,82,82,75,81,78,77,50,74,67,55,54,54,51,50,52,49,52,52,51,51,52,51,52,51,50,51,51,51,52,50,51,56,54,46,43,52,72,77,54,55,50,66,44,79,48,76,42,46,14,28,35,42,39,80,85,71,54,82,68,42,81,39,47,33,37,39,33,31,32,46,42,74,56,48,102,85,39,68,46,29,34,39,40,12,70,95,86,29,22,36,23,52,74,81,40,83,75,47,48,69,48,67,24,84,45,85,86,53,64,53,28,76,46,74,41,87,85,51,57,33,44,37,34,36,32,62,89,69,68,34,39,41,34,38,35,22,34,28,78,91,78,70,39,81,36,48,80,87,71,44,45,55,28,38,38,27,31,64,18,93,44,68,69,57,32,53,56,49,49,55,59,48,70,66,36,77,70,44,68,80,73,43,96,72,72,85,85,76,88,131

Radius of gyration: 28.35 Å; Cα contacts (8 Å, |Δi|>4): 338; chains: 1; bounding box: 73×56×82 Å

Mean predicted aligned error: 12.44 Å

Nearest PDB structures (foldseek):
  3lrv-assembly1_A  TM=2.119E-01  e=7.034E-01  Saccharomyces cerevisiae
  5lj5-assembly1_v  TM=2.067E-01  e=5.988E-01  Saccharomyces cerevisiae
  5lj5-assembly1_u  TM=2.119E-01  e=7.034E-01  Saccharomyces cerevisiae
  5mq0-assembly1_t  TM=2.119E-01  e=7.034E-01  Saccharomyces cerevisiae
  7b9v-assembly1_w  TM=2.100E-01  e=1.660E+00  Saccharomyces cerevisiae

pLDDT: mean 77.65, std 15.81, range [40.16, 97.31]

Secondary structure (DSSP, 8-state):
---------------HHHHHHHHHHHHHHHHHHHHHHHHHHHHHHHS-EEEEEEEEEEEEETT-PPPEEEEEEEEEEEE---SS---EEEE-TTT-EEEETTEEEESEEEE--TT-SEEEEEETTTTEEEEEEGGGSSEEEEEEEETTTTEEE-TTSSEEEEEEES-SSHHHHHHHHHHHHTSTTHHHH-TT------

Foldseek 3Di:
DDDDDDDDPPPDDPDPVVVVVVVVVVVVVVVVVVVVVVVVVVCCVVPFQWDWDKAWKWKDFPVRPDIDIWIKTFTFGWDDADPVRQKTKTALPPNGAIDTNNAHDGGMFIDNHPPDQKGWDADPFQRKTWIAGGVRQKIKIWFFAAPVVRYTDHPPPHTTIIMIPPDPDPVSRVVVVVVVVPDPVCVVVPPPDPDDDD

Sequence (198 aa):
MQTDLRGQNHKEKKSGGEVKRSLRFVGTAAAVLVVLGLVLGLQQILFPNRLEKTCQGMLLYADGTDPEAVTVTVRGTYTAATSISQEETFLGGADGGLFVNGMLLARNVPFSETTSDYCCIRDDNTHVLLSAEKEMNSVVAEFWYDQEAGAIVPEGEGQLCLLLAPAADEAEAEEKVEAFLALPETKLWLPEFTWEFE